Protein AF-A0A259PEX1-F1 (afdb_monomer_lite)

Secondary structure (DSSP, 8-state):
-GGGT--SEEESEEEETTEEEEPB-S--TTS---S-S-----S-S---SBPPEEEEEEE---GGGTTSEEEEEEEEESSEEEEEEESSTTPPPEE--SEEEPPSS-EEEEEEE--BSS--EEEEEEEEEE---EEEEEEEEEEPTT-EE----S----EEEEEEEEE--SS---EEEEEE--TT--EEEEE-TTS-EE-EEEEEEEEE-

pLDDT: mean 86.83, std 13.22, range [50.09, 98.06]

Radius of gyration: 29.37 Å; chains: 1; bounding box: 72×35×80 Å

Structure (mmCIF, N/CA/C/O backbone):
data_AF-A0A259PEX1-F1
#
_entry.id   AF-A0A259PEX1-F1
#
loop_
_atom_site.group_PDB
_atom_site.id
_atom_site.type_symbol
_atom_site.label_atom_id
_atom_site.label_alt_id
_atom_site.label_comp_id
_atom_site.label_asym_id
_atom_site.label_entity_id
_atom_site.label_seq_id
_atom_site.pdbx_PDB_ins_code
_atom_site.Cartn_x
_atom_site.Cartn_y
_atom_site.Cartn_z
_atom_site.occupancy
_atom_site.B_iso_or_equiv
_atom_site.auth_seq_id
_atom_site.auth_comp_id
_atom_site.auth_asym_id
_atom_site.auth_atom_id
_atom_site.pdbx_PDB_model_num
ATOM 1 N N . PHE A 1 1 ? 4.439 5.362 -10.534 1.00 58.62 1 PHE A N 1
ATOM 2 C CA . PHE A 1 1 ? 5.656 6.191 -10.616 1.00 58.62 1 PHE A CA 1
ATOM 3 C C . PHE A 1 1 ? 5.551 7.252 -11.700 1.00 58.62 1 PHE A C 1
ATOM 5 O O . PHE A 1 1 ? 6.094 8.328 -11.502 1.00 58.62 1 PHE A O 1
ATOM 12 N N . ASP A 1 2 ? 4.773 7.005 -12.755 1.00 59.62 2 ASP A N 1
ATOM 13 C CA . ASP A 1 2 ? 4.426 7.996 -13.784 1.00 59.62 2 ASP A CA 1
ATOM 14 C C . ASP A 1 2 ? 3.907 9.339 -13.213 1.00 59.62 2 ASP A C 1
ATOM 16 O O . ASP A 1 2 ? 4.470 10.398 -13.463 1.00 59.62 2 ASP A O 1
ATOM 20 N N . SER A 1 3 ? 2.955 9.299 -12.272 1.00 60.97 3 SER A N 1
ATOM 21 C CA . SER A 1 3 ? 2.387 10.501 -11.629 1.00 60.97 3 SER A CA 1
ATOM 22 C C . SER A 1 3 ? 3.325 11.269 -10.683 1.00 60.97 3 SER A C 1
ATOM 24 O O . SER A 1 3 ? 2.926 12.297 -10.142 1.00 60.97 3 SER A O 1
ATOM 26 N N . ILE A 1 4 ? 4.527 10.749 -10.411 1.00 66.12 4 ILE A N 1
ATOM 27 C CA . ILE A 1 4 ? 5.515 11.362 -9.505 1.00 66.12 4 ILE A CA 1
ATOM 28 C C . ILE A 1 4 ? 6.883 11.559 -10.176 1.00 66.12 4 ILE A C 1
ATOM 30 O O . ILE A 1 4 ? 7.870 11.785 -9.482 1.00 66.12 4 ILE A O 1
ATOM 34 N N . GLY A 1 5 ? 6.947 11.472 -11.511 1.00 76.19 5 GLY A N 1
ATOM 35 C CA . GLY A 1 5 ? 8.153 11.784 -12.283 1.00 76.19 5 GLY A CA 1
ATOM 36 C C . GLY A 1 5 ? 9.237 10.704 -12.262 1.00 76.19 5 GLY A C 1
ATOM 37 O O . GLY A 1 5 ? 10.410 11.049 -12.306 1.00 76.19 5 GLY A O 1
ATOM 38 N N . TRP A 1 6 ? 8.856 9.421 -12.177 1.00 83.00 6 TRP A N 1
ATOM 39 C CA . TRP A 1 6 ? 9.774 8.270 -12.282 1.00 83.00 6 TRP A CA 1
ATOM 40 C C . TRP A 1 6 ? 10.998 8.341 -11.345 1.00 83.00 6 TRP A C 1
ATOM 42 O O . TRP A 1 6 ? 12.143 8.340 -11.799 1.00 83.00 6 TRP A O 1
ATOM 52 N N . PRO A 1 7 ? 10.786 8.400 -10.017 1.00 86.81 7 PRO A N 1
ATOM 53 C CA . PRO A 1 7 ? 11.878 8.472 -9.059 1.00 86.81 7 PRO A CA 1
ATOM 54 C C . PRO A 1 7 ? 12.755 7.223 -9.143 1.00 86.81 7 PRO A C 1
ATOM 56 O O . PRO A 1 7 ? 12.274 6.097 -9.011 1.00 86.81 7 PRO A O 1
ATOM 59 N N . GLY A 1 8 ? 14.056 7.429 -9.306 1.00 90.94 8 GLY A N 1
ATOM 60 C CA . GLY A 1 8 ? 15.008 6.343 -9.459 1.00 90.94 8 GLY A CA 1
ATOM 61 C C . GLY A 1 8 ? 16.174 6.730 -10.351 1.00 90.94 8 GLY A C 1
ATOM 62 O O . GLY A 1 8 ? 16.446 7.910 -10.567 1.00 90.94 8 GLY A O 1
ATOM 63 N N . VAL A 1 9 ? 16.855 5.711 -10.860 1.00 94.75 9 VAL A N 1
ATOM 64 C CA . VAL A 1 9 ? 17.938 5.854 -11.832 1.00 94.75 9 VAL A CA 1
ATOM 65 C C . VAL A 1 9 ? 17.473 5.258 -13.150 1.00 94.75 9 VAL A C 1
ATOM 67 O O . VAL A 1 9 ? 17.004 4.120 -13.185 1.00 94.75 9 VAL A O 1
ATOM 70 N N . ILE A 1 10 ? 17.606 6.036 -14.220 1.00 96.19 10 ILE A N 1
ATOM 71 C CA . ILE A 1 10 ? 17.341 5.613 -15.594 1.00 96.19 10 ILE A CA 1
ATOM 72 C C . ILE A 1 10 ? 18.686 5.559 -16.319 1.00 96.19 10 ILE A C 1
ATOM 74 O O . ILE A 1 10 ? 19.524 6.445 -16.158 1.00 96.19 10 ILE A O 1
ATOM 78 N N . THR A 1 11 ? 18.920 4.502 -17.086 1.00 96.94 11 THR A N 1
ATOM 79 C CA . THR A 1 11 ? 20.107 4.332 -17.933 1.00 96.94 11 THR A CA 1
ATOM 80 C C . THR A 1 11 ? 19.666 3.829 -19.304 1.00 96.94 11 THR A C 1
ATOM 82 O O . THR A 1 11 ? 18.779 2.980 -19.368 1.00 96.94 11 THR A O 1
ATOM 85 N N . GLY A 1 12 ? 20.256 4.375 -20.375 1.00 94.25 12 GLY A N 1
ATOM 86 C CA . GLY A 1 12 ? 19.928 4.030 -21.767 1.00 94.25 12 GLY A CA 1
ATOM 87 C C . GLY A 1 12 ? 18.510 4.415 -22.203 1.00 94.25 12 GLY A C 1
ATOM 88 O O . GLY A 1 12 ? 17.979 3.864 -23.169 1.00 94.25 12 GLY A O 1
ATOM 89 N N . GLY A 1 13 ? 17.880 5.343 -21.483 1.00 94.56 13 GLY A N 1
ATOM 90 C CA . GLY A 1 13 ? 16.579 5.876 -21.841 1.00 94.56 13 GLY A CA 1
ATOM 91 C C . GLY A 1 13 ? 16.354 7.294 -21.331 1.00 94.56 13 GLY A C 1
ATOM 92 O O . GLY A 1 13 ? 16.885 7.705 -20.297 1.00 94.56 13 GLY A O 1
ATOM 93 N N . THR A 1 14 ? 15.486 8.007 -22.037 1.00 94.31 14 THR A N 1
ATOM 94 C CA . THR A 1 14 ? 15.106 9.390 -21.760 1.00 94.31 14 THR A CA 1
ATOM 95 C C . THR A 1 14 ? 13.655 9.457 -21.294 1.00 94.31 14 THR A C 1
ATOM 97 O O . THR A 1 14 ? 12.766 8.802 -21.845 1.00 94.31 14 THR A O 1
ATOM 100 N N . MET A 1 15 ? 13.395 10.276 -20.270 1.00 93.12 15 MET A N 1
ATOM 101 C CA . MET A 1 15 ? 12.031 10.556 -19.822 1.00 93.12 15 MET A CA 1
ATOM 102 C C . MET A 1 15 ? 11.294 11.472 -20.795 1.00 93.12 15 MET A C 1
ATOM 104 O O . MET A 1 15 ? 11.794 12.517 -21.205 1.00 93.12 15 MET A O 1
ATOM 108 N N . THR A 1 16 ? 10.050 11.114 -21.083 1.00 90.31 16 THR A N 1
ATOM 109 C CA . THR A 1 16 ? 9.101 11.882 -21.891 1.00 90.31 16 THR A CA 1
ATOM 110 C C . THR A 1 16 ? 7.754 11.967 -21.167 1.00 90.31 16 THR A C 1
ATOM 112 O O . THR A 1 16 ? 7.524 11.216 -20.216 1.00 90.31 16 THR A O 1
ATOM 115 N N . PRO A 1 17 ? 6.807 12.809 -21.623 1.00 86.00 17 PRO A N 1
ATOM 116 C CA . PRO A 1 17 ? 5.446 12.807 -21.080 1.00 86.00 17 PRO A CA 1
ATOM 117 C C . PRO A 1 17 ? 4.712 11.459 -21.193 1.00 86.00 17 PRO A C 1
ATOM 119 O O . PRO A 1 17 ? 3.710 11.269 -20.517 1.00 86.00 17 PRO A O 1
ATOM 122 N N . GLY A 1 18 ? 5.179 10.544 -22.053 1.00 86.25 18 GLY A N 1
ATOM 123 C CA . GLY A 1 18 ? 4.611 9.206 -22.236 1.00 86.25 18 GLY A CA 1
ATOM 124 C C . GLY A 1 18 ? 5.377 8.087 -21.524 1.00 86.25 18 GLY A C 1
ATOM 125 O O . GLY A 1 18 ? 5.163 6.928 -21.860 1.00 86.25 18 GLY A O 1
ATOM 126 N N . GLY A 1 19 ? 6.295 8.417 -20.608 1.00 92.06 19 GLY A N 1
ATOM 127 C CA . GLY A 1 19 ? 7.146 7.453 -19.906 1.00 92.06 19 GLY A CA 1
ATOM 128 C C . GLY A 1 19 ? 8.601 7.481 -20.376 1.00 92.06 19 GLY A C 1
ATOM 129 O O . GLY A 1 19 ? 9.090 8.506 -20.856 1.00 92.06 19 GLY A O 1
ATOM 130 N N . ILE A 1 20 ? 9.308 6.363 -20.222 1.00 95.38 20 ILE A N 1
ATOM 131 C CA . ILE A 1 20 ? 10.730 6.241 -20.581 1.00 95.38 20 ILE A CA 1
ATOM 132 C C . ILE A 1 20 ? 10.839 5.636 -21.981 1.00 95.38 20 ILE A C 1
ATOM 134 O O . ILE A 1 20 ? 10.262 4.578 -22.237 1.00 95.38 20 ILE A O 1
ATOM 138 N N . ILE A 1 21 ? 11.588 6.279 -22.876 1.00 96.00 21 ILE A N 1
ATOM 139 C CA . ILE A 1 21 ? 11.895 5.755 -24.215 1.00 96.00 21 ILE A CA 1
ATOM 140 C C . ILE A 1 21 ? 13.380 5.425 -24.323 1.00 96.00 21 ILE A C 1
ATOM 142 O O . ILE A 1 21 ? 14.200 6.116 -23.725 1.00 96.00 21 ILE A O 1
ATOM 146 N N . ALA A 1 22 ? 13.725 4.390 -25.084 1.00 96.69 22 ALA A N 1
ATOM 147 C CA . ALA A 1 22 ? 15.115 4.015 -25.309 1.00 96.69 22 ALA A CA 1
ATOM 148 C C . ALA A 1 22 ? 15.852 5.091 -26.120 1.00 96.69 22 ALA A C 1
ATOM 150 O O . ALA A 1 22 ? 15.303 5.622 -27.098 1.00 96.69 22 ALA A O 1
ATOM 151 N N . ASP A 1 23 ? 17.088 5.384 -25.719 1.00 94.81 23 ASP A N 1
ATOM 152 C CA . ASP A 1 23 ? 17.934 6.375 -26.384 1.00 94.81 23 ASP A CA 1
ATOM 153 C C . ASP A 1 23 ? 18.419 5.845 -27.736 1.00 94.81 23 ASP A C 1
ATOM 155 O O . ASP A 1 23 ? 18.767 4.666 -27.865 1.00 94.81 23 ASP A O 1
ATOM 159 N N . SER A 1 24 ? 18.442 6.716 -28.746 1.00 90.81 24 SER A N 1
ATOM 160 C CA . SER A 1 24 ? 18.999 6.386 -30.060 1.00 90.81 24 SER A CA 1
ATOM 161 C C . SER A 1 24 ? 20.504 6.144 -29.948 1.00 90.81 24 SER A C 1
ATOM 163 O O . SER A 1 24 ? 21.205 6.908 -29.288 1.00 90.81 24 SER A O 1
ATOM 165 N N . LEU A 1 25 ? 20.993 5.095 -30.606 1.00 86.38 25 LEU A N 1
ATOM 166 C CA . LEU A 1 25 ? 22.425 4.842 -30.800 1.00 86.38 25 LEU A CA 1
ATOM 167 C C . LEU A 1 25 ? 22.954 5.440 -32.111 1.00 86.38 25 LEU A C 1
ATOM 169 O O . LEU A 1 25 ? 24.153 5.358 -32.373 1.00 86.38 25 LEU A O 1
ATOM 173 N N . ASP A 1 26 ? 22.069 6.027 -32.922 1.00 79.12 26 ASP A N 1
ATOM 174 C CA . ASP A 1 26 ? 22.438 6.670 -34.180 1.00 79.12 26 ASP A CA 1
ATOM 175 C C . ASP A 1 26 ? 23.298 7.913 -33.887 1.00 79.12 26 ASP A C 1
ATOM 177 O O . ASP A 1 26 ? 22.839 8.789 -33.142 1.00 79.12 26 ASP A O 1
ATOM 181 N N . PRO A 1 27 ? 24.539 8.006 -34.402 1.00 64.44 27 PRO A N 1
ATOM 182 C CA . PRO A 1 27 ? 25.337 9.215 -34.259 1.00 64.44 27 PRO A CA 1
ATOM 183 C C . PRO A 1 27 ? 24.599 10.400 -34.897 1.00 64.44 27 PRO A C 1
ATOM 185 O O . PRO A 1 27 ? 24.158 10.326 -36.042 1.00 64.44 27 PRO A O 1
ATOM 188 N N . ASP A 1 28 ? 24.462 11.500 -34.150 1.00 60.06 28 ASP A N 1
ATOM 189 C CA . ASP A 1 28 ? 23.837 12.747 -34.607 1.00 60.06 28 ASP A CA 1
ATOM 190 C C . ASP A 1 28 ? 24.538 13.272 -35.877 1.00 60.06 28 ASP A C 1
ATOM 192 O O . ASP A 1 28 ? 25.518 14.014 -35.828 1.00 60.06 28 ASP A O 1
ATOM 196 N N . PHE A 1 29 ? 24.012 12.894 -37.039 1.00 55.91 29 PHE A N 1
ATOM 197 C CA . PHE A 1 29 ? 24.625 13.137 -38.348 1.00 55.91 29 PHE A CA 1
ATOM 198 C C . PHE A 1 29 ? 24.634 14.619 -38.771 1.00 55.91 29 PHE A C 1
ATOM 200 O O . PHE A 1 29 ? 25.320 15.002 -39.713 1.00 55.91 29 PHE A O 1
ATOM 207 N N . TRP A 1 30 ? 23.859 15.471 -38.094 1.00 54.53 30 TRP A N 1
ATOM 208 C CA . TRP A 1 30 ? 23.600 16.855 -38.512 1.00 54.53 30 TRP A CA 1
ATOM 209 C C . TRP A 1 30 ? 24.168 17.919 -37.567 1.00 54.53 30 TRP A C 1
ATOM 211 O O . TRP A 1 30 ? 23.733 19.073 -37.609 1.00 54.53 30 TRP A O 1
ATOM 221 N N . GLN A 1 31 ? 25.129 17.571 -36.709 1.00 52.62 31 GLN A N 1
ATOM 222 C CA . GLN A 1 31 ? 25.872 18.593 -35.971 1.00 52.62 31 GLN A CA 1
ATOM 223 C C . GLN A 1 31 ? 26.830 19.341 -36.916 1.00 52.62 31 GLN A C 1
ATOM 225 O O . GLN A 1 31 ? 27.251 18.833 -37.951 1.00 52.62 31 GLN A O 1
ATOM 230 N N . SER A 1 32 ? 27.124 20.602 -36.593 1.00 50.09 32 SER A N 1
ATOM 231 C CA . SER A 1 32 ? 28.038 21.440 -37.377 1.00 50.09 32 SER A CA 1
ATOM 232 C C . SER A 1 32 ? 29.456 20.868 -37.264 1.00 50.09 32 SER A C 1
ATOM 234 O O . SER A 1 32 ? 30.112 21.098 -36.247 1.00 50.09 32 SER A O 1
ATOM 236 N N . ASP A 1 33 ? 29.931 20.157 -38.284 1.00 53.50 33 ASP A N 1
ATOM 237 C CA . ASP A 1 33 ? 31.290 19.613 -38.297 1.00 53.50 33 ASP A CA 1
ATOM 238 C C . ASP A 1 33 ? 32.281 20.524 -39.051 1.00 53.50 33 ASP A C 1
ATOM 240 O O . ASP A 1 33 ? 31.928 21.210 -40.017 1.00 53.50 33 ASP A O 1
ATOM 244 N N . LYS A 1 34 ? 33.526 20.552 -38.561 1.00 54.47 34 LYS A N 1
ATOM 245 C CA . LYS A 1 34 ? 34.707 21.179 -39.173 1.00 54.47 34 LYS A CA 1
ATOM 246 C C . LYS A 1 34 ? 35.704 20.147 -39.729 1.00 54.47 34 LYS A C 1
ATOM 248 O O . LYS A 1 34 ? 36.743 20.570 -40.232 1.00 54.47 34 LYS A O 1
ATOM 253 N N . GLU A 1 35 ? 35.415 18.850 -39.654 1.00 57.66 35 GLU A N 1
ATOM 254 C CA . GLU A 1 35 ? 36.299 17.770 -40.117 1.00 57.66 35 GLU A CA 1
ATOM 255 C C . GLU A 1 35 ? 35.819 17.123 -41.436 1.00 57.66 35 GLU A C 1
ATOM 257 O O . GLU A 1 35 ? 34.644 17.170 -41.808 1.00 57.66 35 GLU A O 1
ATOM 262 N N . GLU A 1 36 ? 36.766 16.568 -42.202 1.00 58.22 36 GLU A N 1
ATOM 263 C CA . GLU A 1 36 ? 36.538 15.990 -43.535 1.00 58.22 36 GLU A CA 1
ATOM 264 C C . GLU A 1 36 ? 35.838 14.620 -43.467 1.00 58.22 36 GLU A C 1
ATOM 266 O O . GLU A 1 36 ? 36.337 13.679 -42.873 1.00 58.22 36 GLU A O 1
ATOM 271 N N . PHE A 1 37 ? 34.713 14.468 -44.169 1.00 57.75 37 PHE A N 1
ATOM 272 C CA . PHE A 1 37 ? 33.804 13.308 -44.105 1.00 57.75 37 PHE A CA 1
ATOM 273 C C . PHE A 1 37 ? 34.341 11.975 -44.681 1.00 57.75 37 PHE A C 1
ATOM 275 O O . PHE A 1 37 ? 33.676 10.946 -44.587 1.00 57.75 37 PHE A O 1
ATOM 282 N N . TRP A 1 38 ? 35.514 11.955 -45.316 1.00 59.16 38 TRP A N 1
ATOM 283 C CA . TRP A 1 38 ? 36.013 10.768 -46.019 1.00 59.16 38 TRP A CA 1
ATOM 284 C C . TRP A 1 38 ? 37.420 10.389 -45.556 1.00 59.16 38 TRP A C 1
ATOM 286 O O . TRP A 1 38 ? 38.413 10.907 -46.064 1.00 59.16 38 TRP A O 1
ATOM 296 N N . HIS A 1 39 ? 37.509 9.416 -44.651 1.00 59.72 39 HIS A N 1
ATOM 297 C CA . HIS A 1 39 ? 38.731 8.646 -44.413 1.00 59.72 39 HIS A CA 1
ATOM 298 C C . HIS A 1 39 ? 38.425 7.156 -44.590 1.00 59.72 39 HIS A C 1
ATOM 300 O O . HIS A 1 39 ? 37.305 6.705 -44.352 1.00 59.72 39 HIS A O 1
ATOM 306 N N . GLY A 1 40 ? 39.412 6.383 -45.042 1.00 55.97 40 GLY A N 1
ATOM 307 C CA . GLY A 1 40 ? 39.289 4.930 -45.103 1.00 55.97 40 GLY A CA 1
ATOM 308 C C . GLY A 1 40 ? 39.386 4.345 -43.700 1.00 55.97 40 GLY A C 1
ATOM 309 O O . GLY A 1 40 ? 40.496 4.180 -43.203 1.00 55.97 40 GLY A O 1
ATOM 310 N N . ASP A 1 41 ? 38.245 4.039 -43.090 1.00 59.47 41 ASP A N 1
ATOM 311 C CA . ASP A 1 41 ? 38.165 3.374 -41.790 1.00 59.47 41 ASP A CA 1
ATOM 312 C C . ASP A 1 41 ? 37.408 2.036 -41.903 1.00 59.47 41 ASP A C 1
ATOM 314 O O . ASP A 1 41 ? 36.483 1.881 -42.704 1.00 59.47 41 ASP A O 1
ATOM 318 N N . THR A 1 42 ? 37.856 1.049 -41.128 1.00 57.56 42 THR A N 1
ATOM 319 C CA . THR A 1 42 ? 37.200 -0.246 -40.897 1.00 57.56 42 THR A CA 1
ATOM 320 C C . THR A 1 42 ? 36.163 -0.201 -39.774 1.00 57.56 42 THR A C 1
ATOM 322 O O . THR A 1 42 ? 35.465 -1.198 -39.567 1.00 57.56 42 THR A O 1
ATOM 325 N N . ASP A 1 43 ? 36.059 0.914 -39.050 1.00 59.09 43 ASP A N 1
ATOM 326 C CA . ASP A 1 43 ? 35.075 1.092 -37.990 1.00 59.09 43 ASP A CA 1
ATOM 327 C C . ASP A 1 43 ? 33.639 1.083 -38.533 1.00 59.09 43 ASP A C 1
ATOM 329 O O . ASP A 1 43 ? 33.320 1.545 -39.634 1.00 59.09 43 ASP A O 1
ATOM 333 N N . GLN A 1 44 ? 32.746 0.477 -37.749 1.00 53.81 44 GLN A N 1
ATOM 334 C CA . GLN A 1 44 ? 31.350 0.282 -38.111 1.00 53.81 44 GLN A CA 1
ATOM 335 C C . GLN A 1 44 ? 30.642 1.644 -38.206 1.00 53.81 44 GLN A C 1
ATOM 337 O O . GLN A 1 44 ? 30.208 2.206 -37.208 1.00 53.81 44 GLN A O 1
ATOM 342 N N . PHE A 1 45 ? 30.489 2.136 -39.437 1.00 55.75 45 PHE A N 1
ATOM 343 C CA . PHE A 1 45 ? 29.930 3.452 -39.780 1.00 55.75 45 PHE A CA 1
ATOM 344 C C . PHE A 1 45 ? 28.484 3.682 -39.289 1.00 55.75 45 PHE A C 1
ATOM 346 O O . PHE A 1 45 ? 28.022 4.814 -39.213 1.00 55.75 45 PHE A O 1
ATOM 353 N N . TRP A 1 46 ? 27.761 2.610 -38.941 1.00 58.19 46 TRP A N 1
ATOM 354 C CA . TRP A 1 46 ? 26.363 2.656 -38.521 1.00 58.19 46 TRP A CA 1
ATOM 355 C C . TRP A 1 46 ? 26.126 1.836 -37.246 1.00 58.19 46 TRP A C 1
ATOM 357 O O . TRP A 1 46 ? 26.119 0.600 -37.284 1.00 58.19 46 TRP A O 1
ATOM 367 N N . ASN A 1 47 ? 25.835 2.514 -36.134 1.00 63.91 47 ASN A N 1
ATOM 368 C CA . ASN A 1 47 ? 25.193 1.910 -34.963 1.00 63.91 47 ASN A CA 1
ATOM 369 C C . ASN A 1 47 ? 23.702 2.254 -34.968 1.00 63.91 47 ASN A C 1
ATOM 371 O O . ASN A 1 47 ? 23.194 2.998 -34.138 1.00 63.91 47 ASN A O 1
ATOM 375 N N . TYR A 1 48 ? 22.976 1.693 -35.935 1.00 76.31 48 TYR A N 1
ATOM 376 C CA . TYR A 1 48 ? 21.523 1.816 -35.957 1.00 76.31 48 TYR A CA 1
ATOM 377 C C . TYR A 1 48 ? 20.893 0.946 -34.875 1.00 76.31 48 TYR A C 1
ATOM 379 O O . TYR A 1 48 ? 20.963 -0.286 -34.923 1.00 76.31 48 TYR A O 1
ATOM 387 N N . GLY A 1 49 ? 20.216 1.588 -33.933 1.00 88.12 49 GLY A N 1
ATOM 388 C CA . GLY A 1 49 ? 19.420 0.906 -32.930 1.00 88.12 49 GLY A CA 1
ATOM 389 C C . GLY A 1 49 ? 19.114 1.796 -31.743 1.00 88.12 49 GLY A C 1
ATOM 390 O O . GLY A 1 49 ? 19.409 2.989 -31.729 1.00 88.12 49 GLY A O 1
ATOM 391 N N . TYR A 1 50 ? 18.523 1.175 -30.739 1.00 93.50 50 TYR A N 1
ATOM 392 C CA . TYR A 1 50 ? 18.186 1.801 -29.480 1.00 93.50 50 TYR A CA 1
ATOM 393 C C . TYR A 1 50 ? 18.890 1.088 -28.337 1.00 93.50 50 TYR A C 1
ATOM 395 O O . TYR A 1 50 ? 19.059 -0.137 -28.355 1.00 93.50 50 TYR A O 1
ATOM 403 N N . SER A 1 51 ? 19.290 1.878 -27.348 1.00 94.94 51 SER A N 1
ATOM 404 C CA . SER A 1 51 ? 19.928 1.400 -26.126 1.00 94.94 51 SER A CA 1
ATOM 405 C C . SER A 1 51 ? 19.004 0.478 -25.329 1.00 94.94 51 SER A C 1
ATOM 407 O O . SER A 1 51 ? 17.779 0.558 -25.420 1.00 94.94 51 SER A O 1
ATOM 409 N N . GLU A 1 52 ? 19.592 -0.393 -24.513 1.00 96.44 52 GLU A N 1
ATOM 410 C CA . GLU A 1 52 ? 18.841 -1.071 -23.457 1.00 96.44 52 GLU A CA 1
ATOM 411 C C . GLU A 1 52 ? 18.398 -0.047 -22.407 1.00 96.44 52 GLU A C 1
ATOM 413 O O . GLU A 1 52 ? 19.216 0.737 -21.924 1.00 96.44 52 GLU A O 1
ATOM 418 N N . ILE A 1 53 ? 17.123 -0.085 -22.017 1.00 97.56 53 ILE A N 1
ATOM 419 C CA . ILE A 1 53 ? 16.627 0.700 -20.885 1.00 97.56 53 ILE A CA 1
ATOM 420 C C . ILE A 1 53 ? 16.841 -0.110 -19.613 1.00 97.56 53 ILE A C 1
ATOM 422 O O . ILE A 1 53 ? 16.366 -1.241 -19.517 1.00 97.56 53 ILE A O 1
ATOM 426 N N . SER A 1 54 ? 17.447 0.504 -18.600 1.00 97.19 54 SER A N 1
ATOM 427 C CA . SER A 1 54 ? 17.421 0.023 -17.217 1.00 97.19 54 SER A CA 1
ATOM 428 C C . SER A 1 54 ? 16.850 1.111 -16.311 1.00 97.19 54 SER A C 1
ATOM 430 O O . SER A 1 54 ? 17.462 2.165 -16.133 1.00 97.19 54 SER A O 1
ATOM 432 N N . TYR A 1 55 ? 15.690 0.845 -15.711 1.00 96.56 55 TYR A N 1
ATOM 433 C CA . TYR A 1 55 ? 15.064 1.711 -14.712 1.00 96.56 55 TYR A CA 1
ATOM 434 C C . TYR A 1 55 ? 15.064 1.030 -13.344 1.00 96.56 55 TYR A C 1
ATOM 436 O O . TYR A 1 55 ? 14.461 -0.030 -13.172 1.00 96.56 55 TYR A O 1
ATOM 444 N N . ILE A 1 56 ? 15.733 1.647 -12.367 1.00 95.38 56 ILE A N 1
ATOM 445 C CA . ILE A 1 56 ? 15.809 1.160 -10.987 1.00 95.38 56 ILE A CA 1
ATOM 446 C C . ILE A 1 56 ? 15.097 2.140 -10.062 1.00 95.38 56 ILE A C 1
ATOM 448 O O . ILE A 1 56 ? 15.490 3.302 -9.966 1.00 95.38 56 ILE A O 1
ATOM 452 N N . CYS A 1 57 ? 14.096 1.658 -9.329 1.00 93.62 57 CYS A N 1
ATOM 453 C CA . CYS A 1 57 ? 13.356 2.460 -8.356 1.00 93.62 57 CYS A CA 1
ATOM 454 C C . CYS A 1 57 ? 13.140 1.724 -7.035 1.00 93.62 57 CYS A C 1
ATOM 456 O O . CYS A 1 57 ? 13.175 0.494 -6.972 1.00 93.62 57 CYS A O 1
ATOM 458 N N . GLN A 1 58 ? 12.863 2.492 -5.983 1.00 93.38 58 GLN A N 1
ATOM 459 C CA . GLN A 1 58 ? 12.631 1.976 -4.638 1.00 93.38 58 GLN A CA 1
ATOM 460 C C . GLN A 1 58 ? 11.171 2.121 -4.208 1.00 93.38 58 GLN A C 1
ATOM 462 O O . GLN A 1 58 ? 10.487 3.091 -4.537 1.00 93.38 58 GLN A O 1
ATOM 467 N N . TYR A 1 59 ? 10.715 1.161 -3.411 1.00 90.12 59 TYR A N 1
ATOM 468 C CA . TYR A 1 59 ? 9.434 1.194 -2.722 1.00 90.12 59 TYR A CA 1
ATOM 469 C C . TYR A 1 59 ? 9.631 0.792 -1.264 1.00 90.12 59 TYR A C 1
ATOM 471 O O . TYR A 1 59 ? 10.126 -0.295 -0.977 1.00 90.12 59 TYR A O 1
ATOM 479 N N . VAL A 1 60 ? 9.206 1.641 -0.334 1.00 87.81 60 VAL A N 1
ATOM 480 C CA . VAL A 1 60 ? 9.215 1.322 1.096 1.00 87.81 60 VAL A CA 1
ATOM 481 C C . VAL A 1 60 ? 7.763 1.153 1.555 1.00 87.81 60 VAL A C 1
ATOM 483 O O . VAL A 1 60 ? 7.032 2.145 1.591 1.00 87.81 60 VAL A O 1
ATOM 486 N N . PRO A 1 61 ? 7.318 -0.075 1.891 1.00 79.19 61 PRO A N 1
ATOM 487 C CA . PRO A 1 61 ? 6.012 -0.307 2.489 1.00 79.19 61 PRO A CA 1
ATOM 488 C C . PRO A 1 61 ? 5.841 0.534 3.759 1.00 79.19 61 PRO A C 1
ATOM 490 O O . PRO A 1 61 ? 6.711 0.566 4.631 1.00 79.19 61 PRO A O 1
ATOM 493 N N . THR A 1 62 ? 4.696 1.200 3.886 1.00 73.56 62 THR A N 1
ATOM 494 C CA . THR A 1 62 ? 4.295 1.848 5.140 1.00 73.56 62 THR A CA 1
ATOM 495 C C . THR A 1 62 ? 3.901 0.796 6.181 1.00 73.56 62 THR A C 1
ATOM 497 O O . THR A 1 62 ? 3.742 -0.382 5.866 1.00 73.56 62 THR A O 1
ATOM 500 N N . THR A 1 63 ? 3.699 1.189 7.440 1.00 63.00 63 THR A N 1
ATOM 501 C CA . THR A 1 63 ? 3.249 0.265 8.499 1.00 63.00 63 THR A CA 1
ATOM 502 C C . THR A 1 63 ? 1.908 -0.405 8.205 1.00 63.00 63 THR A C 1
ATOM 504 O O . THR A 1 63 ? 1.718 -1.548 8.607 1.00 63.00 63 THR A O 1
ATOM 507 N N . LEU A 1 64 ? 1.029 0.257 7.447 1.00 59.28 64 LEU A N 1
ATOM 508 C CA . LEU A 1 64 ? -0.239 -0.298 6.958 1.00 59.28 64 LEU A CA 1
ATOM 509 C C . LEU A 1 64 ? -0.044 -1.393 5.893 1.00 59.28 64 LEU A C 1
ATOM 511 O O . LEU A 1 64 ? -0.945 -2.188 5.652 1.00 59.28 64 LEU A O 1
ATOM 515 N N . ASN A 1 65 ? 1.146 -1.459 5.290 1.00 61.78 65 ASN A N 1
ATOM 516 C CA . ASN A 1 65 ? 1.476 -2.300 4.146 1.00 61.78 65 ASN A CA 1
ATOM 517 C C . ASN A 1 65 ? 2.386 -3.488 4.505 1.00 61.78 65 ASN A C 1
ATOM 519 O O . ASN A 1 65 ? 3.065 -4.023 3.636 1.00 61.78 65 ASN A O 1
ATOM 523 N N . ARG A 1 66 ? 2.459 -3.903 5.775 1.00 60.62 66 ARG A N 1
ATOM 524 C CA . ARG A 1 66 ? 3.423 -4.928 6.240 1.00 60.62 66 ARG A CA 1
ATOM 525 C C . ARG A 1 66 ? 2.896 -6.372 6.199 1.00 60.62 66 ARG A C 1
ATOM 527 O O . ARG A 1 66 ? 3.553 -7.259 6.728 1.00 60.62 66 ARG A O 1
ATOM 534 N N . ALA A 1 67 ? 1.727 -6.596 5.597 1.00 58.62 67 ALA A N 1
ATOM 535 C CA . ALA A 1 67 ? 1.040 -7.893 5.566 1.00 58.62 67 ALA A CA 1
ATOM 536 C C . ALA A 1 67 ? 0.233 -8.131 4.288 1.00 58.62 67 ALA A C 1
ATOM 538 O O . ALA A 1 67 ? -0.811 -8.781 4.282 1.00 58.62 67 ALA A O 1
ATOM 539 N N . ILE A 1 68 ? 0.678 -7.514 3.205 1.00 74.94 68 ILE A N 1
ATOM 540 C CA . ILE A 1 68 ? -0.104 -7.399 1.986 1.00 74.94 68 ILE A CA 1
ATOM 541 C C . ILE A 1 68 ? 0.638 -7.940 0.796 1.00 74.94 68 ILE A C 1
ATOM 543 O O . ILE A 1 68 ? 1.863 -8.021 0.797 1.00 74.94 68 ILE A O 1
ATOM 547 N N . ASN A 1 69 ? -0.123 -8.229 -0.246 1.00 85.06 69 ASN A N 1
ATOM 548 C CA . ASN A 1 69 ? 0.445 -8.535 -1.538 1.00 85.06 69 ASN A CA 1
ATOM 549 C C . ASN A 1 69 ? 0.905 -7.241 -2.211 1.00 85.06 69 ASN A C 1
ATOM 551 O O . ASN A 1 69 ? 0.111 -6.319 -2.431 1.00 85.06 69 ASN A O 1
ATOM 555 N N . LEU A 1 70 ? 2.198 -7.176 -2.521 1.00 88.62 70 LEU A N 1
ATOM 556 C CA . LEU A 1 70 ? 2.721 -6.231 -3.491 1.00 88.62 70 LEU A CA 1
ATOM 557 C C . LEU A 1 70 ? 2.470 -6.794 -4.877 1.00 88.62 70 LEU A C 1
ATOM 559 O O . LEU A 1 70 ? 2.873 -7.915 -5.176 1.00 88.62 70 LEU A O 1
ATOM 563 N N . THR A 1 71 ? 1.836 -5.992 -5.717 1.00 91.19 71 THR A N 1
ATOM 564 C CA . THR A 1 71 ? 1.617 -6.276 -7.133 1.00 91.19 71 THR A CA 1
ATOM 565 C C . THR A 1 71 ? 2.199 -5.148 -7.971 1.00 91.19 71 THR A C 1
ATOM 567 O O . THR A 1 71 ? 2.325 -4.009 -7.509 1.00 91.19 71 THR A O 1
ATOM 570 N N . LEU A 1 72 ? 2.562 -5.455 -9.212 1.00 92.69 72 LEU A N 1
ATOM 571 C CA . LEU A 1 72 ? 3.065 -4.468 -10.159 1.00 92.69 72 LEU A CA 1
ATOM 572 C C . LEU A 1 72 ? 2.061 -4.257 -11.280 1.00 92.69 72 LEU A C 1
ATOM 574 O O . LEU A 1 72 ? 1.444 -5.202 -11.768 1.00 92.69 72 LEU A O 1
ATOM 578 N N . LYS A 1 73 ? 1.962 -3.009 -11.725 1.00 91.19 73 LYS A N 1
ATOM 579 C CA . LYS A 1 73 ? 1.415 -2.672 -13.034 1.00 91.19 73 LYS A CA 1
ATOM 580 C C . LYS A 1 73 ? 2.558 -2.123 -13.874 1.00 91.19 73 LYS A C 1
ATOM 582 O O . LYS A 1 73 ? 3.152 -1.110 -13.505 1.00 91.19 73 LYS A O 1
ATOM 587 N N . SER A 1 74 ? 2.849 -2.802 -14.974 1.00 91.81 74 SER A N 1
ATOM 588 C CA . SER A 1 74 ? 3.859 -2.417 -15.953 1.00 91.81 74 SER A CA 1
ATOM 589 C C . SER A 1 74 ? 3.245 -2.427 -17.349 1.00 91.81 74 SER A C 1
ATOM 591 O O . SER A 1 74 ? 2.594 -3.402 -17.716 1.00 91.81 74 SER A O 1
ATOM 593 N N . ASP A 1 75 ? 3.469 -1.363 -18.109 1.00 94.62 75 ASP A N 1
ATOM 594 C CA . ASP A 1 75 ? 3.181 -1.291 -19.541 1.00 94.62 75 ASP A CA 1
ATOM 595 C C . ASP A 1 75 ? 4.512 -1.074 -20.269 1.00 94.62 75 ASP A C 1
ATOM 597 O O . ASP A 1 75 ? 5.109 0.002 -20.175 1.00 94.62 75 ASP A O 1
ATOM 601 N N . ILE A 1 76 ? 5.018 -2.143 -20.884 1.00 95.38 76 ILE A N 1
ATOM 602 C CA . ILE A 1 76 ? 6.340 -2.215 -21.510 1.00 95.38 76 ILE A CA 1
ATOM 603 C C . ILE A 1 76 ? 6.149 -2.582 -22.979 1.00 95.38 76 ILE A C 1
ATOM 605 O O . ILE A 1 76 ? 5.472 -3.560 -23.295 1.00 95.38 76 ILE A O 1
ATOM 609 N N . VAL A 1 77 ? 6.784 -1.816 -23.864 1.00 95.81 77 VAL A N 1
ATOM 610 C CA . VAL A 1 77 ? 6.852 -2.083 -25.302 1.00 95.81 77 VAL A CA 1
ATOM 611 C C . VAL A 1 77 ? 8.257 -2.571 -25.637 1.00 95.81 77 VAL A C 1
ATOM 613 O O . VAL A 1 77 ? 9.241 -1.900 -25.322 1.00 95.81 77 VAL A O 1
ATOM 616 N N . GLY A 1 78 ? 8.338 -3.728 -26.293 1.00 92.88 78 GLY A N 1
ATOM 617 C CA . GLY A 1 78 ? 9.587 -4.430 -26.590 1.00 92.88 78 GLY A CA 1
ATOM 618 C C . GLY A 1 78 ? 9.798 -5.651 -25.692 1.00 92.88 78 GLY A C 1
ATOM 619 O O . GLY A 1 78 ? 8.910 -6.059 -24.943 1.00 92.88 78 GLY A O 1
ATOM 620 N N . ASN A 1 79 ? 10.981 -6.257 -25.783 1.00 95.12 79 ASN A N 1
ATOM 621 C CA . ASN A 1 79 ? 11.351 -7.380 -24.926 1.00 95.12 79 ASN A CA 1
ATOM 622 C C . ASN A 1 79 ? 11.834 -6.848 -23.574 1.00 95.12 79 ASN A C 1
ATOM 624 O O . ASN A 1 79 ? 12.916 -6.269 -23.501 1.00 95.12 79 ASN A O 1
ATOM 628 N N . GLY A 1 80 ? 11.036 -7.014 -22.521 1.00 94.44 80 GLY A N 1
ATOM 629 C CA . GLY A 1 80 ? 11.379 -6.500 -21.202 1.00 94.44 80 GLY A CA 1
ATOM 630 C C . GLY A 1 80 ? 11.111 -7.468 -20.063 1.00 94.44 80 GLY A C 1
ATOM 631 O O . GLY A 1 80 ? 10.310 -8.396 -20.167 1.00 94.44 80 GLY A O 1
ATOM 632 N N . SER A 1 81 ? 11.796 -7.223 -18.953 1.00 95.94 81 SER A N 1
ATOM 633 C CA . SER A 1 81 ? 11.674 -7.974 -17.712 1.00 95.94 81 SER A CA 1
ATOM 634 C C . SER A 1 81 ? 11.511 -7.024 -16.534 1.00 95.94 81 SER A C 1
ATOM 636 O O . SER A 1 81 ? 11.931 -5.864 -16.558 1.00 95.94 81 SER A O 1
ATOM 638 N N . VAL A 1 82 ? 10.890 -7.540 -15.476 1.00 97.25 82 VAL A N 1
ATOM 639 C CA . VAL A 1 82 ? 10.882 -6.881 -14.178 1.00 97.25 82 VAL A CA 1
ATOM 640 C C . VAL A 1 82 ? 11.486 -7.824 -13.159 1.00 97.25 82 VAL A C 1
ATOM 642 O O . VAL A 1 82 ? 11.091 -8.986 -13.045 1.00 97.25 82 VAL A O 1
ATOM 645 N N . GLU A 1 83 ? 12.434 -7.301 -12.404 1.00 97.00 83 GLU A N 1
ATOM 646 C CA . GLU A 1 83 ? 13.081 -7.977 -11.299 1.00 97.00 83 GLU A CA 1
ATOM 647 C C . GLU A 1 83 ? 12.927 -7.147 -10.032 1.00 97.00 83 GLU A C 1
ATOM 649 O O . GLU A 1 83 ? 12.696 -5.935 -10.063 1.00 97.00 83 GLU A O 1
ATOM 654 N N . TYR A 1 84 ? 13.071 -7.806 -8.893 1.00 96.06 84 TYR A N 1
ATOM 655 C CA . TYR A 1 84 ? 13.015 -7.163 -7.597 1.00 96.06 84 TYR A CA 1
ATOM 656 C C . TYR A 1 84 ? 14.053 -7.749 -6.648 1.00 96.06 84 TYR A C 1
ATOM 658 O O . TYR A 1 84 ? 14.538 -8.869 -6.822 1.00 96.06 84 TYR A O 1
ATOM 666 N N . ARG A 1 85 ? 14.371 -6.983 -5.609 1.00 94.62 85 ARG A N 1
ATOM 667 C CA . ARG A 1 85 ? 15.133 -7.444 -4.448 1.00 94.62 85 ARG A CA 1
ATOM 668 C C . ARG A 1 85 ? 14.765 -6.624 -3.219 1.00 94.62 85 ARG A C 1
ATOM 670 O O . ARG A 1 85 ? 14.191 -5.543 -3.333 1.00 94.62 85 ARG A O 1
ATOM 677 N N . ARG A 1 86 ? 15.112 -7.109 -2.028 1.00 91.81 86 ARG A N 1
ATOM 678 C CA . ARG A 1 86 ? 15.010 -6.299 -0.803 1.00 91.81 86 ARG A CA 1
ATOM 679 C C . ARG A 1 86 ? 16.135 -5.261 -0.762 1.00 91.81 86 ARG A C 1
ATOM 681 O O . ARG A 1 86 ? 17.264 -5.565 -1.149 1.00 91.81 86 ARG A O 1
ATOM 688 N N . ILE A 1 87 ? 15.841 -4.062 -0.260 1.00 90.50 87 ILE A N 1
ATOM 689 C CA . ILE A 1 87 ? 16.851 -3.025 -0.008 1.00 90.50 87 ILE A CA 1
ATOM 690 C C . ILE A 1 87 ? 17.836 -3.548 1.041 1.00 90.50 87 ILE A C 1
ATOM 692 O O . ILE A 1 87 ? 17.439 -3.963 2.130 1.00 90.50 87 ILE A O 1
ATOM 696 N N . GLY A 1 88 ? 19.121 -3.527 0.702 1.00 82.25 88 GLY A N 1
ATOM 697 C CA . GLY A 1 88 ? 20.204 -4.013 1.550 1.00 82.25 88 GLY A CA 1
ATOM 698 C C . GLY A 1 88 ? 21.386 -4.494 0.715 1.00 82.25 88 GLY A C 1
ATOM 699 O O . GLY A 1 88 ? 21.231 -4.858 -0.451 1.00 82.25 88 GLY A O 1
ATOM 700 N N . ALA A 1 89 ? 22.581 -4.483 1.302 1.00 58.94 89 ALA A N 1
ATOM 701 C CA . ALA A 1 89 ? 23.783 -4.917 0.605 1.00 58.94 89 ALA A CA 1
ATOM 702 C C . ALA A 1 89 ? 23.729 -6.437 0.362 1.00 58.94 89 ALA A C 1
ATOM 704 O O . ALA A 1 89 ? 23.663 -7.209 1.316 1.00 58.94 89 ALA A O 1
ATOM 705 N N . ASN A 1 90 ? 23.797 -6.843 -0.911 1.00 81.31 90 ASN A N 1
ATOM 706 C CA . ASN A 1 90 ? 23.974 -8.221 -1.404 1.00 81.31 90 ASN A CA 1
ATOM 707 C C . ASN A 1 90 ? 22.722 -9.090 -1.624 1.00 81.31 90 ASN A C 1
ATOM 709 O O . ASN A 1 90 ? 22.864 -10.296 -1.819 1.00 81.31 90 ASN A O 1
ATOM 713 N N . ASN A 1 91 ? 21.513 -8.524 -1.681 1.00 86.94 91 ASN A N 1
ATOM 714 C CA . ASN A 1 91 ? 20.362 -9.306 -2.153 1.00 86.94 91 ASN A CA 1
ATOM 715 C C . ASN A 1 91 ? 20.452 -9.526 -3.680 1.00 86.94 91 ASN A C 1
ATOM 717 O O . ASN A 1 91 ? 20.589 -8.539 -4.417 1.00 86.94 91 ASN A O 1
ATOM 721 N N . PRO A 1 92 ? 20.374 -10.777 -4.179 1.00 92.81 92 PRO A N 1
ATOM 722 C CA . PRO A 1 92 ? 20.328 -11.035 -5.613 1.00 92.81 92 PRO A CA 1
ATOM 723 C C . PRO A 1 92 ? 19.019 -10.507 -6.208 1.00 92.81 92 PRO A C 1
ATOM 725 O O . PRO A 1 92 ? 17.988 -10.458 -5.535 1.00 92.81 92 PRO A O 1
ATOM 728 N N . TRP A 1 93 ? 19.067 -10.121 -7.482 1.00 94.88 93 TRP A N 1
ATOM 729 C CA . TRP A 1 93 ? 17.864 -9.824 -8.252 1.00 94.88 93 TRP A CA 1
ATOM 730 C C . TRP A 1 93 ? 17.084 -11.112 -8.507 1.00 94.88 93 TRP A C 1
ATOM 732 O O . TRP A 1 93 ? 17.666 -12.146 -8.836 1.00 94.88 93 TRP A O 1
ATOM 742 N N . MET A 1 94 ? 15.769 -11.043 -8.338 1.00 95.88 94 MET A N 1
ATOM 743 C CA . MET A 1 94 ? 14.847 -12.136 -8.624 1.00 95.88 94 MET A CA 1
ATOM 744 C C . MET A 1 94 ? 13.813 -11.662 -9.636 1.00 95.88 94 MET A C 1
ATOM 746 O O . MET A 1 94 ? 13.336 -10.533 -9.539 1.00 95.88 94 MET A O 1
ATOM 750 N N . TYR A 1 95 ? 13.423 -12.527 -10.570 1.00 96.88 95 TYR A N 1
ATOM 751 C CA . TYR A 1 95 ? 12.319 -12.227 -11.478 1.00 96.88 95 TYR A CA 1
ATOM 752 C C . TYR A 1 95 ? 11.032 -11.968 -10.703 1.00 96.88 95 TYR A C 1
ATOM 754 O O . TYR A 1 95 ? 10.736 -12.658 -9.726 1.00 96.88 95 TYR A O 1
ATOM 762 N N . TRP A 1 96 ? 10.269 -10.971 -11.146 1.00 95.94 96 TRP A N 1
ATOM 763 C CA . TRP A 1 96 ? 9.000 -10.627 -10.529 1.00 95.94 96 TRP A CA 1
ATOM 764 C C . TRP A 1 96 ? 7.996 -11.786 -10.673 1.00 95.94 96 TRP A C 1
ATOM 766 O O . TRP A 1 96 ? 7.589 -12.100 -11.792 1.00 95.94 96 TRP A O 1
ATOM 776 N N . PRO A 1 97 ? 7.540 -12.405 -9.569 1.00 95.06 97 PRO A N 1
ATOM 777 C CA . PRO A 1 97 ? 6.685 -13.593 -9.618 1.00 95.06 97 PRO A CA 1
ATOM 778 C C . PRO A 1 97 ? 5.195 -13.257 -9.810 1.00 95.06 97 PRO A C 1
ATOM 780 O O . PRO A 1 97 ? 4.336 -14.116 -9.638 1.00 95.06 97 PRO A O 1
ATOM 783 N N . GLY A 1 98 ? 4.858 -11.998 -10.107 1.00 92.38 98 GLY A N 1
ATOM 784 C CA . GLY A 1 98 ? 3.483 -11.494 -10.195 1.00 92.38 98 GLY A CA 1
ATOM 785 C C . GLY A 1 98 ? 2.991 -10.855 -8.894 1.00 92.38 98 GLY A C 1
ATOM 786 O O . GLY A 1 98 ? 2.390 -9.780 -8.936 1.00 92.38 98 GLY A O 1
ATOM 787 N N . SER A 1 99 ? 3.299 -11.464 -7.746 1.00 90.88 99 SER A N 1
ATOM 788 C CA . SER A 1 99 ? 2.974 -10.935 -6.418 1.00 90.88 99 SER A CA 1
ATOM 789 C C . SER A 1 99 ? 3.932 -11.455 -5.350 1.00 90.88 99 SER A C 1
ATOM 791 O O . SER A 1 99 ? 4.344 -12.611 -5.404 1.00 90.88 99 SER A O 1
ATOM 793 N N . ILE A 1 100 ? 4.220 -10.638 -4.336 1.00 89.62 100 ILE A N 1
ATOM 794 C CA . ILE A 1 100 ? 4.957 -11.059 -3.133 1.00 89.62 100 ILE A CA 1
ATOM 795 C C . ILE A 1 100 ? 4.269 -10.547 -1.874 1.00 89.62 100 ILE A C 1
ATOM 797 O O . ILE A 1 100 ? 3.667 -9.475 -1.891 1.00 89.62 100 ILE A O 1
ATOM 801 N N . VAL A 1 101 ? 4.405 -11.271 -0.766 1.00 85.12 101 VAL A N 1
ATOM 802 C CA . VAL A 1 101 ? 4.014 -10.745 0.545 1.00 85.12 101 VAL A CA 1
ATOM 803 C C . VAL A 1 101 ? 5.049 -9.708 0.980 1.00 85.12 101 VAL A C 1
ATOM 805 O O . VAL A 1 101 ? 6.249 -9.985 1.002 1.00 85.12 101 VAL A O 1
ATOM 808 N N . ALA A 1 102 ? 4.585 -8.501 1.294 1.00 84.50 102 ALA A N 1
ATOM 809 C CA . ALA A 1 102 ? 5.423 -7.419 1.779 1.00 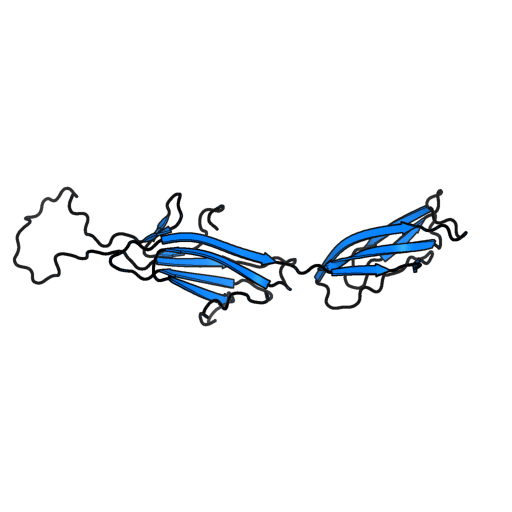84.50 102 ALA A CA 1
ATOM 810 C C . ALA A 1 102 ? 6.009 -7.766 3.152 1.00 84.50 102 ALA A C 1
ATOM 812 O O . ALA A 1 102 ? 5.284 -8.022 4.112 1.00 84.50 102 ALA A O 1
ATOM 813 N N . GLU A 1 103 ? 7.327 -7.702 3.259 1.00 79.94 103 GLU A N 1
ATOM 814 C CA . GLU A 1 103 ? 8.061 -7.800 4.510 1.00 79.94 103 GLU A CA 1
ATOM 815 C C . GLU A 1 103 ? 8.453 -6.407 5.014 1.00 79.94 103 GLU A C 1
ATOM 817 O O . GLU A 1 103 ? 8.294 -5.384 4.348 1.00 79.94 103 GLU A O 1
ATOM 822 N N . THR A 1 104 ? 8.999 -6.357 6.228 1.00 75.81 104 THR A N 1
ATOM 823 C CA . THR A 1 104 ? 9.537 -5.111 6.784 1.00 75.81 104 THR A CA 1
ATOM 824 C C . THR A 1 104 ? 10.759 -4.645 5.996 1.00 75.81 104 THR A C 1
ATOM 826 O O . THR A 1 104 ? 11.643 -5.442 5.705 1.00 75.81 104 THR A O 1
ATOM 829 N N . GLY A 1 105 ? 10.869 -3.344 5.736 1.00 81.81 105 GLY A N 1
ATOM 830 C CA . GLY A 1 105 ? 11.948 -2.774 4.925 1.00 81.81 105 GLY A CA 1
ATOM 831 C C . GLY A 1 105 ? 11.501 -2.546 3.485 1.00 81.81 105 GLY A C 1
ATOM 832 O O . GLY A 1 105 ? 10.375 -2.867 3.131 1.00 81.81 105 GLY A O 1
ATOM 833 N N . GLY A 1 106 ? 12.353 -1.928 2.672 1.00 89.06 106 GLY A N 1
ATOM 834 C CA . GLY A 1 106 ? 11.994 -1.583 1.299 1.00 89.06 106 GLY A CA 1
ATOM 835 C C . GLY A 1 106 ? 12.415 -2.617 0.263 1.00 89.06 106 GLY A C 1
ATOM 836 O O . GLY A 1 106 ? 13.175 -3.547 0.541 1.00 89.06 106 GLY A O 1
ATOM 837 N N . TYR A 1 107 ? 11.938 -2.396 -0.952 1.00 93.00 107 TYR A N 1
ATOM 838 C CA . TYR A 1 107 ? 12.225 -3.166 -2.149 1.00 93.00 107 TYR A CA 1
ATOM 839 C C . TYR A 1 107 ? 12.816 -2.260 -3.222 1.00 93.00 107 TYR A C 1
ATOM 841 O O . TYR A 1 107 ? 12.432 -1.097 -3.347 1.00 93.00 107 TYR A O 1
ATOM 849 N N . GLU A 1 108 ? 13.729 -2.816 -4.003 1.00 94.88 108 GLU A N 1
ATOM 850 C CA . GLU A 1 108 ? 14.181 -2.258 -5.269 1.00 94.88 108 GLU A CA 1
ATOM 851 C C . GLU A 1 108 ? 13.560 -3.053 -6.400 1.00 94.88 108 GLU A C 1
ATOM 853 O O . GLU A 1 108 ? 13.509 -4.282 -6.345 1.00 94.88 108 GLU A O 1
ATOM 858 N N . PHE A 1 109 ? 13.117 -2.338 -7.424 1.00 95.62 109 PHE A N 1
ATOM 859 C CA . PHE A 1 109 ? 12.627 -2.906 -8.665 1.00 95.62 109 PHE A CA 1
ATOM 860 C C . PHE A 1 109 ? 13.547 -2.467 -9.788 1.00 95.62 109 PHE A C 1
ATOM 862 O O . PHE A 1 109 ? 13.904 -1.290 -9.854 1.00 95.62 109 PHE A O 1
ATOM 869 N N . ARG A 1 110 ? 13.910 -3.412 -10.651 1.00 96.19 110 ARG A N 1
ATOM 870 C CA . ARG A 1 110 ? 14.633 -3.164 -11.893 1.00 96.19 110 ARG A CA 1
ATOM 871 C C . ARG A 1 110 ? 13.727 -3.553 -13.042 1.00 96.19 110 ARG A C 1
ATOM 873 O O . ARG A 1 110 ? 13.286 -4.696 -13.122 1.00 96.19 110 ARG A O 1
ATOM 880 N N . VAL A 1 111 ? 13.444 -2.589 -13.903 1.00 97.06 111 VAL A N 1
ATOM 881 C CA . VAL A 1 111 ? 12.767 -2.812 -15.175 1.00 97.06 111 VAL A CA 1
ATOM 882 C C . VAL A 1 111 ? 13.818 -2.710 -16.263 1.00 97.06 111 VAL A C 1
ATOM 884 O O . VAL A 1 111 ? 14.487 -1.680 -16.364 1.00 97.06 111 VAL A O 1
ATOM 887 N N . THR A 1 112 ? 13.953 -3.763 -17.060 1.00 97.62 112 THR A N 1
ATOM 888 C CA . THR A 1 112 ? 14.871 -3.797 -18.198 1.00 97.62 112 THR A CA 1
ATOM 889 C C . THR A 1 112 ? 14.073 -3.950 -19.482 1.00 97.62 112 THR A C 1
ATOM 891 O O . THR A 1 112 ? 13.150 -4.760 -19.533 1.00 97.62 112 THR A O 1
ATOM 894 N N . VAL A 1 113 ? 14.421 -3.187 -20.516 1.00 97.81 113 VAL A N 1
ATOM 895 C CA . VAL A 1 113 ? 13.908 -3.368 -21.881 1.00 97.81 113 VAL A CA 1
ATOM 896 C C . VAL A 1 113 ? 15.104 -3.511 -22.801 1.00 97.81 113 VAL A C 1
ATOM 898 O O . VAL A 1 113 ? 15.891 -2.574 -22.914 1.00 97.81 113 VAL A O 1
ATOM 901 N N . SER A 1 114 ? 15.254 -4.677 -23.428 1.00 96.75 114 SER A N 1
ATOM 902 C CA . SER A 1 114 ? 16.392 -4.982 -24.292 1.00 96.75 114 SER A CA 1
ATOM 903 C C . SER A 1 114 ? 16.532 -3.950 -25.410 1.00 96.75 114 SER A C 1
ATOM 905 O O . SER A 1 114 ? 15.546 -3.577 -26.048 1.00 96.75 114 SER A O 1
ATOM 907 N N . GLY A 1 115 ? 17.773 -3.538 -25.670 1.00 93.38 115 GLY A N 1
ATOM 908 C CA . GLY A 1 115 ? 18.103 -2.728 -26.839 1.00 93.38 115 GLY A CA 1
ATOM 909 C C . GLY A 1 115 ? 17.889 -3.502 -28.142 1.00 93.38 115 GLY A C 1
ATOM 910 O O . GLY A 1 115 ? 17.826 -4.736 -28.159 1.00 93.38 115 GLY A O 1
ATOM 911 N N . GLY A 1 116 ? 17.780 -2.784 -29.257 1.00 90.69 116 GLY A N 1
ATOM 912 C CA . GLY A 1 116 ? 17.538 -3.413 -30.552 1.00 90.69 116 GLY A CA 1
ATOM 913 C C . GLY A 1 116 ? 17.126 -2.446 -31.653 1.00 90.69 116 GLY A C 1
ATOM 914 O O . GLY A 1 116 ? 17.325 -1.240 -31.558 1.00 90.69 116 GLY A O 1
ATOM 915 N N . LYS A 1 117 ? 16.559 -2.998 -32.730 1.00 89.75 117 LYS A N 1
ATOM 916 C CA . LYS A 1 117 ? 16.126 -2.225 -33.908 1.00 89.75 117 LYS A CA 1
ATOM 917 C C . LYS A 1 117 ? 14.827 -1.448 -33.683 1.00 89.75 117 LYS A C 1
ATOM 919 O O . LYS A 1 117 ? 14.574 -0.477 -34.384 1.00 89.75 117 LYS A O 1
ATOM 924 N N . GLU A 1 118 ? 14.007 -1.886 -32.734 1.00 91.50 118 GLU A N 1
ATOM 925 C CA . GLU A 1 118 ? 12.770 -1.212 -32.345 1.00 91.50 118 GLU A CA 1
ATOM 926 C C . GLU A 1 118 ? 13.004 -0.395 -31.076 1.00 91.50 118 GLU A C 1
ATOM 928 O O . GLU A 1 118 ? 13.740 -0.818 -30.184 1.00 91.50 118 GLU A O 1
ATOM 933 N N . GLN A 1 119 ? 12.369 0.774 -30.983 1.00 93.88 119 GLN A N 1
ATOM 934 C CA . GLN A 1 119 ? 12.500 1.619 -29.803 1.00 93.88 119 GLN A CA 1
ATOM 935 C C . GLN A 1 119 ? 11.714 1.024 -28.635 1.00 93.88 119 GLN A C 1
ATOM 937 O O . GLN A 1 119 ? 10.484 1.115 -28.597 1.00 93.88 119 GLN A O 1
ATOM 942 N N . GLY A 1 120 ? 12.434 0.463 -27.664 1.00 95.88 120 GLY A N 1
ATOM 943 C CA . GLY A 1 120 ? 11.859 0.026 -26.396 1.00 95.88 120 GLY A CA 1
ATOM 944 C C . GLY A 1 120 ? 11.236 1.190 -25.622 1.00 95.88 120 GLY A C 1
ATOM 945 O O . GLY A 1 120 ? 11.714 2.329 -25.698 1.00 95.88 120 GLY A O 1
ATOM 946 N N . ARG A 1 121 ? 10.151 0.919 -24.885 1.00 96.00 121 ARG A N 1
ATOM 947 C CA . ARG A 1 121 ? 9.465 1.924 -24.053 1.00 96.00 121 ARG A CA 1
ATOM 948 C C . ARG A 1 121 ? 8.934 1.325 -22.757 1.00 96.00 121 ARG A C 1
ATOM 950 O O . ARG A 1 121 ? 8.465 0.190 -22.738 1.00 96.00 121 ARG A O 1
ATOM 957 N N . ILE A 1 122 ? 8.941 2.123 -21.695 1.00 96.12 122 ILE A N 1
ATOM 958 C CA . ILE A 1 122 ? 8.220 1.859 -20.447 1.00 96.12 122 ILE A CA 1
ATOM 959 C C . ILE A 1 122 ? 7.163 2.957 -20.312 1.00 96.12 122 ILE A C 1
ATOM 961 O O . ILE A 1 122 ? 7.463 4.057 -19.848 1.00 96.12 122 ILE A O 1
ATOM 965 N N . ASN A 1 123 ? 5.933 2.665 -20.734 1.00 94.00 123 ASN A N 1
ATOM 966 C CA . ASN A 1 123 ? 4.835 3.635 -20.731 1.00 94.00 123 ASN A CA 1
ATOM 967 C C . ASN A 1 123 ? 4.305 3.873 -19.313 1.00 94.00 123 ASN A C 1
ATOM 969 O O . ASN A 1 123 ? 3.936 4.985 -18.951 1.00 94.00 123 ASN A O 1
ATOM 973 N N . ALA A 1 124 ? 4.258 2.820 -18.492 1.00 91.25 124 ALA A N 1
ATOM 974 C CA . ALA A 1 124 ? 3.795 2.917 -17.115 1.00 91.25 124 ALA A CA 1
ATOM 975 C C . ALA A 1 124 ? 4.496 1.901 -16.216 1.00 91.25 124 ALA A C 1
ATOM 977 O O . ALA A 1 124 ? 4.656 0.735 -16.570 1.00 91.25 124 ALA A O 1
ATOM 978 N N . PHE A 1 125 ? 4.849 2.333 -15.007 1.00 92.00 125 PHE A N 1
ATOM 979 C CA . PHE A 1 125 ? 5.288 1.449 -13.934 1.00 92.00 125 PHE A CA 1
ATOM 980 C C . PHE A 1 125 ? 4.742 1.933 -12.588 1.00 92.00 125 PHE A C 1
ATOM 982 O O . PHE A 1 125 ? 4.864 3.111 -12.216 1.00 92.00 125 PHE A O 1
ATOM 989 N N . SER A 1 126 ? 4.128 1.033 -11.826 1.00 90.00 126 SER A N 1
ATOM 990 C CA . SER A 1 126 ? 3.679 1.309 -10.460 1.00 90.00 126 SER A CA 1
ATOM 991 C C . SER A 1 126 ? 3.675 0.056 -9.599 1.00 90.00 126 SER A C 1
ATOM 993 O O . SER A 1 126 ? 3.183 -0.987 -10.025 1.00 90.00 126 SER A O 1
ATOM 995 N N . VAL A 1 127 ? 4.146 0.209 -8.363 1.00 89.19 127 VAL A N 1
ATOM 996 C CA . VAL A 1 127 ? 3.992 -0.781 -7.295 1.00 89.19 127 VAL A CA 1
ATOM 997 C C . VAL A 1 127 ? 2.711 -0.457 -6.545 1.00 89.19 127 VAL A C 1
ATOM 999 O O . VAL A 1 127 ? 2.516 0.680 -6.110 1.00 89.19 127 VAL A O 1
ATOM 1002 N N . SER A 1 128 ? 1.841 -1.449 -6.400 1.00 84.19 128 SER A N 1
ATOM 1003 C CA . SER A 1 128 ? 0.625 -1.335 -5.609 1.00 84.19 128 SER A CA 1
ATOM 1004 C C . SER A 1 128 ? 0.622 -2.362 -4.492 1.00 84.19 128 SER A C 1
ATOM 1006 O O . SER A 1 128 ? 1.241 -3.420 -4.573 1.00 84.19 128 SER A O 1
ATOM 1008 N N . ALA A 1 129 ? -0.048 -1.995 -3.418 1.00 82.06 129 ALA A N 1
ATOM 1009 C CA . ALA A 1 129 ? -0.027 -2.687 -2.155 1.00 82.06 129 ALA A CA 1
ATOM 1010 C C . ALA A 1 129 ? -1.495 -2.886 -1.762 1.00 82.06 129 ALA A C 1
ATOM 1012 O O . ALA A 1 129 ? -2.203 -1.899 -1.562 1.00 82.06 129 ALA A O 1
ATOM 1013 N N . SER A 1 130 ? -1.965 -4.135 -1.691 1.00 74.94 130 SER A N 1
ATOM 1014 C CA . SER A 1 130 ? -3.375 -4.439 -1.409 1.00 74.94 130 SER A CA 1
ATOM 1015 C C . SER A 1 130 ? -3.564 -5.159 -0.072 1.00 74.94 130 SER A C 1
ATOM 1017 O O . SER A 1 130 ? -3.186 -6.326 0.059 1.00 74.94 130 SER A O 1
ATOM 1019 N N . THR A 1 131 ? -4.187 -4.494 0.905 1.00 71.69 131 THR A N 1
ATOM 1020 C CA . THR A 1 131 ? -4.620 -5.121 2.163 1.00 71.69 131 THR A CA 1
ATOM 1021 C C . THR A 1 131 ? -5.850 -5.990 1.942 1.00 71.69 131 THR A C 1
ATOM 1023 O O . THR A 1 131 ? -6.846 -5.550 1.368 1.00 71.69 131 THR A O 1
ATOM 1026 N N . ASN A 1 132 ? -5.805 -7.227 2.438 1.00 71.19 132 ASN A N 1
ATOM 1027 C CA . ASN A 1 132 ? -7.030 -7.977 2.672 1.00 71.19 132 ASN A CA 1
ATOM 1028 C C . ASN A 1 132 ? -7.688 -7.384 3.916 1.00 71.19 132 ASN A C 1
ATOM 1030 O O . ASN A 1 132 ? -7.015 -7.126 4.908 1.00 71.19 132 ASN A O 1
ATOM 1034 N N . THR A 1 133 ? -8.991 -7.136 3.858 1.00 81.19 133 THR A N 1
ATOM 1035 C CA . THR A 1 133 ? -9.742 -6.664 5.024 1.00 81.19 133 THR A CA 1
ATOM 1036 C C . THR A 1 133 ? -10.675 -7.761 5.486 1.00 81.19 133 THR A C 1
ATOM 1038 O O . THR A 1 133 ? -11.254 -8.481 4.673 1.00 81.19 133 THR A O 1
ATOM 1041 N N . THR A 1 134 ? -10.813 -7.895 6.799 1.00 87.25 134 THR A N 1
ATOM 1042 C CA . THR A 1 134 ? -11.751 -8.840 7.409 1.00 87.25 134 THR A CA 1
ATOM 1043 C C . THR A 1 134 ? -12.662 -8.088 8.363 1.00 87.25 134 THR A C 1
ATOM 1045 O O . THR A 1 134 ? -12.241 -7.129 9.007 1.00 87.25 134 THR A O 1
ATOM 1048 N N . THR A 1 135 ? -13.925 -8.503 8.439 1.00 94.50 135 THR A N 1
ATOM 1049 C CA . THR A 1 135 ? -14.890 -7.940 9.386 1.00 94.50 135 THR A CA 1
ATOM 1050 C C . THR A 1 135 ? -15.256 -8.993 10.419 1.00 94.50 135 THR A C 1
ATOM 1052 O O . THR A 1 135 ? -15.666 -10.093 10.054 1.00 94.50 135 THR A O 1
ATOM 1055 N N . LEU A 1 136 ? -15.103 -8.654 11.697 1.00 95.75 136 LEU A N 1
ATOM 1056 C CA . LEU A 1 136 ? -15.585 -9.455 12.816 1.00 95.75 136 LEU A CA 1
ATOM 1057 C C . LEU A 1 136 ? -16.907 -8.887 13.325 1.00 95.75 136 LEU A C 1
ATOM 1059 O O . LEU A 1 136 ? -17.066 -7.668 13.423 1.00 95.75 136 LEU A O 1
ATOM 1063 N N . TYR A 1 137 ? -17.812 -9.789 13.688 1.00 97.25 137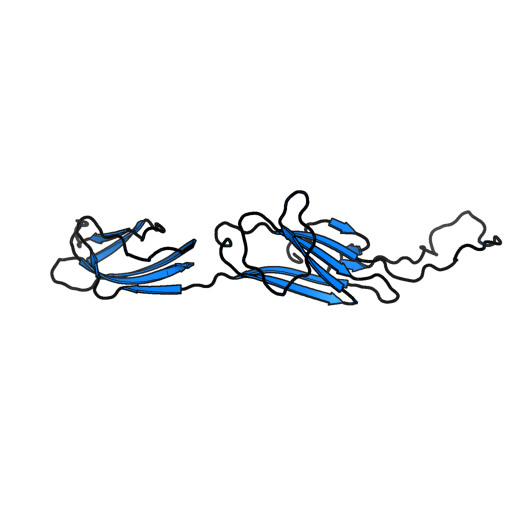 TYR A N 1
ATOM 1064 C CA . TYR A 1 137 ? -19.100 -9.472 14.286 1.00 97.25 137 TYR A CA 1
ATOM 1065 C C . TYR A 1 137 ? -19.156 -10.055 15.693 1.00 97.25 137 TYR A C 1
ATOM 1067 O O . TYR A 1 137 ? -18.910 -11.247 15.886 1.00 97.25 137 TYR A O 1
ATOM 1075 N N . PHE A 1 138 ? -19.486 -9.210 16.662 1.00 96.75 138 PHE A N 1
ATOM 1076 C CA . PHE A 1 138 ? -19.808 -9.610 18.025 1.00 96.75 138 PHE A CA 1
ATOM 1077 C C . PHE A 1 138 ? -21.248 -9.199 18.274 1.00 96.75 138 PHE A C 1
ATOM 1079 O O . PHE A 1 138 ? -21.538 -8.006 18.251 1.00 96.75 138 PHE A O 1
ATOM 1086 N N . ASN A 1 139 ? -22.124 -10.173 18.486 1.00 96.50 139 ASN A N 1
ATOM 1087 C CA . ASN A 1 139 ? -23.528 -9.913 18.776 1.00 96.50 139 ASN A CA 1
ATOM 1088 C C . ASN A 1 139 ? -23.789 -10.124 20.264 1.00 96.50 139 ASN A C 1
ATOM 1090 O O . ASN A 1 139 ? -23.145 -10.985 20.874 1.00 96.50 139 ASN A O 1
ATOM 1094 N N . ASP A 1 140 ? -24.724 -9.354 20.816 1.00 95.38 140 ASP A N 1
ATOM 1095 C CA . ASP A 1 140 ? -25.199 -9.482 22.199 1.00 95.38 140 ASP A CA 1
ATOM 1096 C C . ASP A 1 140 ? -24.050 -9.508 23.228 1.00 95.38 140 ASP A C 1
ATOM 1098 O O . ASP A 1 140 ? -24.010 -10.307 24.170 1.00 95.38 140 ASP A O 1
ATOM 1102 N N . LEU A 1 141 ? -23.061 -8.631 23.036 1.00 95.69 141 LEU A N 1
ATOM 1103 C CA . LEU A 1 141 ? -21.880 -8.580 23.879 1.00 95.69 141 LEU A CA 1
ATOM 1104 C C . LEU A 1 141 ? -22.101 -7.687 25.101 1.00 95.69 141 LEU A C 1
ATOM 1106 O O . LEU A 1 141 ? -22.357 -6.488 24.985 1.00 95.69 141 LEU A O 1
ATOM 1110 N N . VAL A 1 142 ? -21.892 -8.255 26.287 1.00 96.44 142 VAL A N 1
ATOM 1111 C CA . VAL A 1 142 ? -21.943 -7.511 27.550 1.00 96.44 142 VAL A CA 1
ATOM 1112 C C . VAL A 1 142 ? -20.654 -6.709 27.766 1.00 96.44 142 VAL A C 1
ATOM 1114 O O . VAL A 1 142 ? -19.550 -7.253 27.871 1.00 96.44 142 VAL A O 1
ATOM 1117 N N . ILE A 1 143 ? -20.804 -5.397 27.909 1.00 97.12 143 ILE A N 1
ATOM 1118 C CA . ILE A 1 143 ? -19.748 -4.451 28.263 1.00 97.12 143 ILE A CA 1
ATOM 1119 C C . ILE A 1 143 ? -19.848 -4.125 29.747 1.00 97.12 143 ILE A C 1
ATOM 1121 O O . ILE A 1 143 ? -20.887 -3.674 30.220 1.00 97.12 143 ILE A O 1
ATOM 1125 N N . SER A 1 144 ? -18.766 -4.345 30.495 1.00 96.44 144 SER A N 1
ATOM 1126 C CA . SER A 1 144 ? -18.739 -4.037 31.926 1.00 96.44 144 SER A CA 1
ATOM 1127 C C . SER A 1 144 ? -18.696 -2.524 32.178 1.00 96.44 144 SER A C 1
ATOM 1129 O O . SER A 1 144 ? -18.265 -1.751 31.320 1.00 96.44 144 SER A O 1
ATOM 1131 N N . ASN A 1 145 ? -19.062 -2.092 33.388 1.00 91.12 145 ASN A N 1
ATOM 1132 C CA . ASN A 1 145 ? -18.941 -0.687 33.793 1.00 91.12 145 ASN A CA 1
ATOM 1133 C C . ASN A 1 145 ? -17.480 -0.182 33.807 1.00 91.12 145 ASN A C 1
ATOM 1135 O O . ASN A 1 145 ? -17.240 0.999 33.586 1.00 91.12 145 ASN A O 1
ATOM 1139 N N . ALA A 1 146 ? -16.491 -1.061 33.995 1.00 93.50 146 ALA A N 1
ATOM 1140 C CA . ALA A 1 146 ? -15.072 -0.727 33.863 1.00 93.50 146 ALA A CA 1
ATOM 1141 C C . ALA A 1 146 ? -14.613 -0.644 32.391 1.00 93.50 146 ALA A C 1
ATOM 1143 O O . ALA A 1 146 ? -13.526 -0.131 32.102 1.00 93.50 146 ALA A O 1
ATOM 1144 N N . GLY A 1 147 ? -15.454 -1.106 31.463 1.00 95.88 147 GLY A N 1
ATOM 1145 C CA . GLY A 1 147 ? -15.158 -1.343 30.056 1.00 95.88 147 GLY A CA 1
ATOM 1146 C C . GLY A 1 147 ? -14.796 -2.798 29.764 1.00 95.88 147 GLY A C 1
ATOM 1147 O O . GLY A 1 147 ? -14.439 -3.567 30.655 1.00 95.88 147 GLY A O 1
ATOM 1148 N N . THR A 1 148 ? -14.880 -3.174 28.492 1.00 97.81 148 THR A N 1
ATOM 1149 C CA . THR A 1 148 ? -14.540 -4.520 28.013 1.00 97.81 148 THR A CA 1
ATOM 1150 C C . THR A 1 148 ? -13.624 -4.409 26.799 1.00 97.81 148 THR A C 1
ATOM 1152 O O . THR A 1 148 ? -13.887 -3.622 25.889 1.00 97.81 148 THR A O 1
ATOM 1155 N N . ARG A 1 149 ? -12.539 -5.194 26.777 1.00 96.94 149 ARG A N 1
ATOM 1156 C CA . ARG A 1 149 ? -11.713 -5.370 25.574 1.00 96.94 149 ARG A CA 1
ATOM 1157 C C . ARG A 1 149 ? -12.341 -6.426 24.676 1.00 96.94 149 ARG A C 1
ATOM 1159 O O . ARG A 1 149 ? -12.606 -7.533 25.138 1.00 96.94 149 ARG A O 1
ATOM 1166 N N . LEU A 1 150 ? -12.557 -6.089 23.408 1.00 96.56 150 LEU A N 1
ATOM 1167 C CA . LEU A 1 150 ? -13.143 -7.025 22.450 1.00 96.56 150 LEU A CA 1
ATOM 1168 C C . LEU A 1 150 ? -12.092 -8.050 22.000 1.00 96.56 150 LEU A C 1
ATOM 1170 O O . LEU A 1 150 ? -11.016 -7.640 21.558 1.00 96.56 150 LEU A O 1
ATOM 1174 N N . PRO A 1 151 ? -12.366 -9.364 22.084 1.00 94.38 151 PRO A N 1
ATOM 1175 C CA . PRO A 1 151 ? -11.394 -10.392 21.739 1.00 94.38 151 PRO A CA 1
ATOM 1176 C C . PRO A 1 151 ? -11.314 -10.553 20.218 1.00 94.38 151 PRO A C 1
ATOM 1178 O O . PRO A 1 151 ? -11.953 -11.422 19.633 1.00 94.38 151 PRO A O 1
ATOM 1181 N N . ILE A 1 152 ? -10.519 -9.707 19.563 1.00 94.00 152 ILE A N 1
ATOM 1182 C CA . ILE A 1 152 ? -10.334 -9.769 18.106 1.00 94.00 152 ILE A CA 1
ATOM 1183 C C . ILE A 1 152 ? -9.390 -10.896 17.670 1.00 94.00 152 ILE A C 1
ATOM 1185 O O . ILE A 1 152 ? -9.361 -11.234 16.496 1.00 94.00 152 ILE A O 1
ATOM 1189 N N . GLY A 1 153 ? -8.642 -11.510 18.592 1.00 90.12 153 GLY A N 1
ATOM 1190 C CA . GLY A 1 153 ? -7.615 -12.509 18.281 1.00 90.12 153 GLY A CA 1
ATOM 1191 C C . GLY A 1 153 ? -6.251 -11.880 17.980 1.00 90.12 153 GLY A C 1
ATOM 1192 O O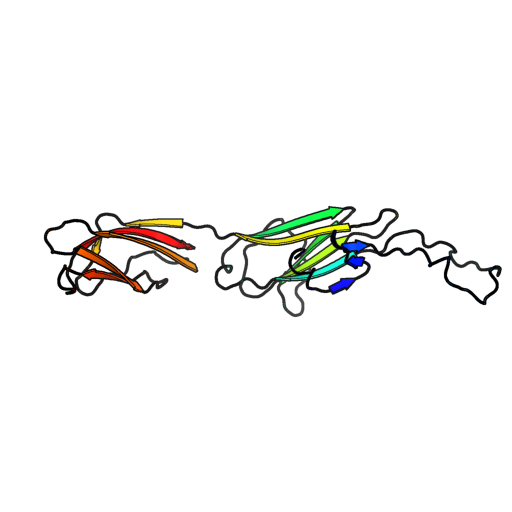 . GLY A 1 153 ? -6.008 -10.717 18.297 1.00 90.12 153 GLY A O 1
ATOM 1193 N N . THR A 1 154 ? -5.344 -12.663 17.400 1.00 84.75 154 THR A N 1
ATOM 1194 C CA . THR A 1 154 ? -3.980 -12.243 17.038 1.00 84.75 154 THR A CA 1
ATOM 1195 C C . THR A 1 154 ? -3.774 -12.309 15.524 1.00 84.75 154 THR A C 1
ATOM 1197 O O . THR A 1 154 ? -4.568 -12.915 14.812 1.00 84.75 154 THR A O 1
ATOM 1200 N N . GLY A 1 155 ? -2.704 -11.682 15.024 1.00 77.81 155 GLY A N 1
ATOM 1201 C CA . GLY A 1 155 ? -2.366 -11.692 13.594 1.00 77.81 155 GLY A CA 1
ATOM 1202 C C . GLY A 1 155 ? -2.935 -10.524 12.786 1.00 77.81 155 GLY A C 1
ATOM 1203 O O . GLY A 1 155 ? -2.738 -10.487 11.579 1.00 77.81 155 GLY A O 1
ATOM 1204 N N . TRP A 1 156 ? -3.592 -9.565 13.440 1.00 84.75 156 TRP A N 1
ATOM 1205 C CA . TRP A 1 156 ? -4.071 -8.334 12.810 1.00 84.75 156 TRP A CA 1
ATOM 1206 C C . TRP A 1 156 ? -3.008 -7.243 12.815 1.00 84.75 156 TRP A C 1
ATOM 1208 O O . TRP A 1 156 ? -2.224 -7.119 13.761 1.00 84.75 156 TRP A O 1
ATOM 1218 N N . TYR A 1 157 ? -3.038 -6.405 11.787 1.00 78.06 157 TYR A N 1
ATOM 1219 C CA . TYR A 1 157 ? -2.065 -5.333 11.571 1.00 78.06 157 TYR A CA 1
ATOM 1220 C C . TYR A 1 157 ? -2.651 -3.945 11.826 1.00 78.06 157 TYR A C 1
ATOM 1222 O O . TYR A 1 157 ? -1.911 -2.977 12.011 1.00 78.06 157 TYR A O 1
ATOM 1230 N N . GLY A 1 158 ? -3.978 -3.838 11.895 1.00 84.81 158 GLY A N 1
ATOM 1231 C CA . GLY A 1 158 ? -4.655 -2.601 12.261 1.00 84.81 158 GLY A CA 1
ATOM 1232 C C . GLY A 1 158 ? -6.161 -2.767 12.423 1.00 84.81 158 GLY A C 1
ATOM 1233 O O . GLY A 1 158 ? -6.758 -3.725 11.943 1.00 84.81 158 GLY A O 1
ATOM 1234 N N . ILE A 1 159 ? -6.780 -1.783 13.077 1.00 90.06 159 ILE A N 1
ATOM 1235 C CA . ILE A 1 159 ? -8.238 -1.657 13.166 1.00 90.06 159 ILE A CA 1
ATOM 1236 C C . ILE A 1 159 ? -8.670 -0.489 12.282 1.00 90.06 159 ILE A C 1
ATOM 1238 O O . ILE A 1 159 ? -8.431 0.676 12.612 1.00 90.06 159 ILE A O 1
ATOM 1242 N N . LEU A 1 160 ? -9.329 -0.803 11.170 1.00 89.94 160 LEU A N 1
ATOM 1243 C CA . LEU A 1 160 ? -9.815 0.177 10.205 1.00 89.94 160 LEU A CA 1
ATOM 1244 C C . LEU A 1 160 ? -11.025 0.943 10.748 1.00 89.94 160 LEU A C 1
ATOM 1246 O O . LEU A 1 160 ? -11.073 2.173 10.709 1.00 89.94 160 LEU A O 1
ATOM 1250 N N . GLY A 1 161 ? -11.995 0.221 11.302 1.00 91.81 161 GLY A N 1
ATOM 1251 C CA . GLY A 1 161 ? -13.250 0.808 11.752 1.00 91.81 161 GLY A CA 1
ATOM 1252 C C . GLY A 1 161 ? -13.912 -0.029 12.828 1.00 91.81 161 GLY A C 1
ATOM 1253 O O . GLY A 1 161 ? -13.758 -1.245 12.857 1.00 91.81 161 GLY A O 1
ATOM 1254 N N . ILE A 1 162 ? -14.642 0.643 13.711 1.00 97.12 162 ILE A N 1
ATOM 1255 C CA . ILE A 1 162 ? -15.474 0.014 14.731 1.00 97.12 162 ILE A CA 1
ATOM 1256 C C . ILE A 1 162 ? -16.835 0.691 14.643 1.00 97.12 162 ILE A C 1
ATOM 1258 O O . ILE A 1 162 ? -16.911 1.921 14.693 1.00 97.12 162 ILE A O 1
ATOM 1262 N N . LYS A 1 163 ? -17.889 -0.105 14.497 1.00 97.50 163 LYS A N 1
ATOM 1263 C CA . LYS A 1 163 ? -19.272 0.343 14.645 1.00 97.50 163 LYS A CA 1
ATOM 1264 C C . LYS A 1 163 ? -19.873 -0.375 15.836 1.00 97.50 163 LYS A C 1
ATOM 1266 O O . LYS A 1 163 ? -19.692 -1.581 15.974 1.00 97.50 163 LYS A O 1
ATOM 1271 N N . LEU A 1 164 ? -20.558 0.384 16.677 1.00 97.56 164 LEU A N 1
ATOM 1272 C CA . LEU A 1 164 ? -21.179 -0.106 17.898 1.00 97.56 164 LEU A CA 1
ATOM 1273 C C . LEU A 1 164 ? -22.664 0.232 17.845 1.00 97.56 164 LEU A C 1
ATOM 1275 O O . LEU A 1 164 ? -23.036 1.342 17.453 1.00 97.56 164 LEU A O 1
ATOM 1279 N N . THR A 1 165 ? -23.501 -0.699 18.275 1.00 97.00 165 THR A N 1
ATOM 1280 C CA . THR A 1 165 ? -24.932 -0.475 18.466 1.00 97.00 165 THR A CA 1
ATOM 1281 C C . THR A 1 165 ? -25.284 -0.904 19.875 1.00 97.00 165 THR A C 1
ATOM 1283 O O . THR A 1 165 ? -25.084 -2.055 20.236 1.00 97.00 165 THR A O 1
ATOM 1286 N N . VAL A 1 166 ? -25.755 0.040 20.690 1.00 96.06 166 VAL A N 1
ATOM 1287 C CA . VAL A 1 166 ? -26.229 -0.261 22.044 1.00 96.06 166 VAL A CA 1
ATOM 1288 C C . VAL A 1 166 ? -27.624 -0.857 21.945 1.00 96.06 166 VAL A C 1
ATOM 1290 O O . VAL A 1 166 ? -28.485 -0.306 21.258 1.00 96.06 166 VAL A O 1
ATOM 1293 N N . GLN A 1 167 ? -27.841 -1.962 22.644 1.00 95.56 167 GLN A N 1
ATOM 1294 C CA . GLN A 1 167 ? -29.142 -2.592 22.791 1.00 95.56 167 GLN A CA 1
ATOM 1295 C C . GLN A 1 167 ? -29.761 -2.220 24.142 1.00 95.56 167 GLN A C 1
ATOM 1297 O O . GLN A 1 167 ? -29.062 -1.970 25.124 1.00 95.56 167 GLN A O 1
ATOM 1302 N N . SER A 1 168 ? -31.093 -2.187 24.202 1.00 91.44 168 SER A N 1
ATOM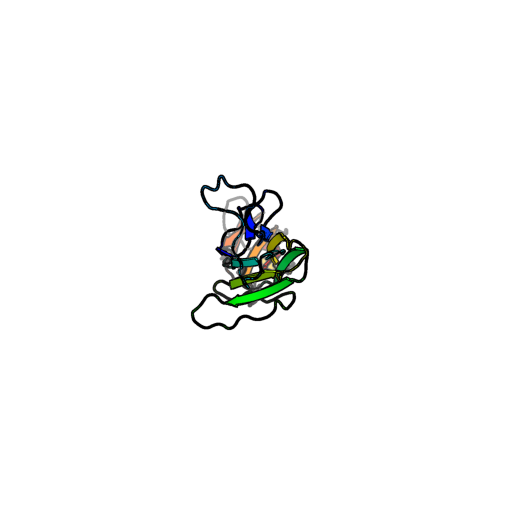 1303 C CA . SER A 1 168 ? -31.800 -1.972 25.465 1.00 91.44 168 SER A CA 1
ATOM 1304 C C . SER A 1 168 ? -31.821 -3.271 26.273 1.00 91.44 168 SER A C 1
ATOM 1306 O O . SER A 1 168 ? -32.456 -4.239 25.867 1.00 91.44 168 SER A O 1
ATOM 1308 N N . ASP A 1 169 ? -31.137 -3.282 27.415 1.00 88.06 169 ASP A N 1
ATOM 1309 C CA . ASP A 1 169 ? -30.978 -4.450 28.297 1.00 88.06 169 ASP A CA 1
ATOM 1310 C C . ASP A 1 169 ? -31.452 -4.193 29.742 1.00 88.06 169 ASP A C 1
ATOM 1312 O O . ASP A 1 169 ? -31.297 -5.038 30.620 1.00 88.06 169 ASP A O 1
ATOM 1316 N N . GLY A 1 170 ? -32.015 -3.010 30.004 1.00 83.00 170 GLY A N 1
ATOM 1317 C CA . GLY A 1 170 ? -32.425 -2.573 31.342 1.00 83.00 170 GLY A CA 1
ATOM 1318 C C . GLY A 1 170 ? -31.297 -2.012 32.221 1.00 83.00 170 GLY A C 1
ATOM 1319 O O . GLY A 1 170 ? -31.593 -1.502 33.300 1.00 83.00 170 GLY A O 1
ATOM 1320 N N . ASN A 1 171 ? -30.038 -2.012 31.763 1.00 86.94 171 ASN A N 1
ATOM 1321 C CA . ASN A 1 171 ? -28.884 -1.508 32.526 1.00 86.94 171 ASN A CA 1
ATOM 1322 C C . ASN A 1 171 ? -28.597 -0.010 32.301 1.00 86.94 171 ASN A C 1
ATOM 1324 O O . ASN A 1 171 ? -27.709 0.570 32.929 1.00 86.94 171 ASN A O 1
ATOM 1328 N N . GLY A 1 172 ? -29.378 0.646 31.436 1.00 89.19 172 GLY A N 1
ATOM 1329 C CA . GLY A 1 172 ? -29.367 2.102 31.263 1.00 89.19 172 GLY A CA 1
ATOM 1330 C C . GLY A 1 172 ? -28.230 2.642 30.392 1.00 89.19 172 GLY A C 1
ATOM 1331 O O . GLY A 1 172 ? -27.950 3.842 30.441 1.00 89.19 172 GLY A O 1
ATOM 1332 N N . ALA A 1 173 ? -27.567 1.789 29.607 1.00 93.81 173 ALA A N 1
ATOM 1333 C CA . ALA A 1 173 ? -26.621 2.228 28.589 1.00 93.81 173 ALA A CA 1
ATOM 1334 C C . ALA A 1 173 ? -27.354 2.918 27.426 1.00 93.81 173 ALA A C 1
ATOM 1336 O O . ALA A 1 173 ? -28.273 2.353 26.842 1.00 93.81 173 ALA A O 1
ATOM 1337 N N . ASN A 1 174 ? -26.902 4.122 27.063 1.00 95.25 174 ASN A N 1
ATOM 1338 C CA . ASN A 1 174 ? -27.415 4.881 25.914 1.00 95.25 174 ASN A CA 1
ATOM 1339 C C . ASN A 1 174 ? -26.355 5.081 24.825 1.00 95.25 174 ASN A C 1
ATOM 1341 O O . ASN A 1 174 ? -26.691 5.207 23.651 1.00 95.25 174 ASN A O 1
ATOM 1345 N N . THR A 1 175 ? -25.077 5.105 25.206 1.00 95.94 175 THR A N 1
ATOM 1346 C CA . THR A 1 175 ? -23.965 5.364 24.287 1.00 95.94 175 THR A CA 1
ATOM 1347 C C . THR A 1 175 ? -22.845 4.368 24.544 1.00 95.94 175 THR A C 1
ATOM 1349 O O . THR A 1 175 ? -22.481 4.137 25.694 1.00 95.94 175 THR A O 1
ATOM 1352 N N . ALA A 1 176 ? -22.254 3.820 23.483 1.00 96.75 176 ALA A N 1
ATOM 1353 C CA . ALA A 1 176 ? -21.012 3.057 23.551 1.00 96.75 176 ALA A CA 1
ATOM 1354 C C . ALA A 1 176 ? -19.891 3.832 22.857 1.00 96.75 176 ALA A C 1
ATOM 1356 O O . ALA A 1 176 ? -20.072 4.344 21.752 1.00 96.75 176 ALA A O 1
ATOM 1357 N N . LEU A 1 177 ? -18.731 3.914 23.504 1.00 96.81 177 LEU A N 1
ATOM 1358 C CA . LEU A 1 177 ? -17.553 4.598 22.985 1.00 96.81 177 LEU A CA 1
ATOM 1359 C C . LEU A 1 177 ? -16.376 3.633 22.889 1.00 96.81 177 LEU A C 1
ATOM 1361 O O . LEU A 1 177 ? -16.102 2.862 23.811 1.00 96.81 177 LEU A O 1
ATOM 1365 N N . THR A 1 178 ? -15.640 3.735 21.787 1.00 97.62 178 THR A N 1
ATOM 1366 C CA . THR A 1 178 ? -14.301 3.160 21.671 1.00 97.62 178 THR A CA 1
ATOM 1367 C C . THR A 1 178 ? -13.310 4.061 22.401 1.00 97.62 178 THR A C 1
ATOM 1369 O O . THR A 1 178 ? -13.098 5.202 22.001 1.00 97.62 178 THR A O 1
ATOM 1372 N N . ILE A 1 179 ? -12.692 3.536 23.456 1.00 96.94 179 ILE A N 1
ATOM 1373 C CA . ILE A 1 179 ? -11.685 4.237 24.259 1.00 96.94 179 ILE A CA 1
ATOM 1374 C C . ILE A 1 179 ? -10.296 4.099 23.637 1.00 96.94 179 ILE A C 1
ATOM 1376 O O . ILE A 1 179 ? -9.542 5.066 23.586 1.00 96.94 179 ILE A O 1
ATOM 1380 N N . ASP A 1 180 ? -9.966 2.903 23.144 1.00 96.06 180 ASP A N 1
ATOM 1381 C CA . ASP A 1 180 ? -8.725 2.644 22.417 1.00 96.06 180 ASP A CA 1
ATOM 1382 C C . ASP A 1 180 ? -8.949 1.695 21.232 1.00 96.06 180 ASP A C 1
ATOM 1384 O O . ASP A 1 180 ? -9.918 0.934 21.192 1.00 96.06 180 ASP A O 1
ATOM 1388 N N . LYS A 1 181 ? -8.034 1.753 20.258 1.00 94.06 181 LYS A N 1
ATOM 1389 C CA . LYS A 1 181 ? -7.959 0.831 19.116 1.00 94.06 181 LYS A CA 1
ATOM 1390 C C . LYS A 1 181 ? -6.700 -0.034 19.208 1.00 94.06 181 LYS A C 1
ATOM 1392 O O . LYS A 1 181 ? -5.864 -0.022 18.306 1.00 94.06 181 LYS A O 1
ATOM 1397 N N . SER A 1 182 ? -6.533 -0.744 20.321 1.00 94.06 182 SER A N 1
ATOM 1398 C CA . SER A 1 182 ? -5.403 -1.661 20.500 1.00 94.06 182 SER A CA 1
ATOM 1399 C C . SER A 1 182 ? -5.548 -2.939 19.665 1.00 94.06 182 SER A C 1
ATOM 1401 O O . SER A 1 182 ? -6.636 -3.504 19.572 1.00 94.06 182 SER A O 1
ATOM 1403 N N . LEU A 1 183 ? -4.431 -3.463 19.145 1.00 89.62 183 LEU A N 1
ATOM 1404 C CA . LEU A 1 183 ? -4.372 -4.777 18.484 1.00 89.62 183 LEU A CA 1
ATOM 1405 C C . LEU A 1 183 ? -4.563 -5.956 19.447 1.00 89.62 183 LEU A C 1
ATOM 1407 O O . LEU A 1 183 ? -4.853 -7.061 19.008 1.00 89.62 183 LEU A O 1
ATOM 1411 N N . SER A 1 184 ? -4.453 -5.727 20.759 1.00 92.06 184 SER A N 1
ATOM 1412 C CA . SER A 1 184 ? -4.887 -6.704 21.768 1.00 92.06 184 SER A CA 1
ATOM 1413 C C . SER A 1 184 ? -6.412 -6.761 21.938 1.00 92.06 184 SER A C 1
ATOM 1415 O O . SER A 1 184 ? -6.905 -7.519 22.771 1.00 92.06 184 SER A O 1
ATOM 1417 N N . GLY A 1 185 ? -7.152 -5.950 21.178 1.00 94.25 185 GLY A N 1
ATOM 1418 C CA . GLY A 1 185 ? -8.595 -5.787 21.274 1.00 94.25 185 GLY A CA 1
ATOM 1419 C C . GLY A 1 185 ? -8.974 -4.362 21.672 1.00 94.25 185 GLY A C 1
ATOM 1420 O O . GLY A 1 185 ? -8.442 -3.863 22.674 1.00 94.25 185 GLY A O 1
ATOM 1421 N N . PRO A 1 186 ? -9.891 -3.697 20.942 1.00 97.06 186 PRO A N 1
ATOM 1422 C CA . PRO A 1 186 ? -10.329 -2.353 21.287 1.00 97.06 186 PRO A CA 1
ATOM 1423 C C . PRO A 1 186 ? -11.070 -2.351 22.622 1.00 97.06 186 PRO A C 1
ATOM 1425 O O . PRO A 1 186 ? -11.867 -3.249 22.909 1.00 97.06 186 PRO A O 1
ATOM 1428 N N . LEU A 1 187 ? -10.810 -1.330 23.436 1.00 97.56 187 LEU A N 1
ATOM 1429 C CA . LEU A 1 187 ? -11.521 -1.116 24.692 1.00 97.56 187 LEU A CA 1
ATOM 1430 C C . LEU A 1 187 ? -12.817 -0.341 24.442 1.00 97.56 187 LEU A C 1
ATOM 1432 O O . LEU A 1 187 ? -12.775 0.798 23.975 1.00 97.56 187 LEU A O 1
ATOM 1436 N N . ILE A 1 188 ? -13.955 -0.933 24.802 1.00 98.06 188 ILE A N 1
ATOM 1437 C CA . ILE A 1 188 ? -15.276 -0.305 24.704 1.00 98.06 188 ILE A CA 1
ATOM 1438 C C . ILE A 1 188 ? -15.814 0.016 26.095 1.00 98.06 188 ILE A C 1
ATOM 1440 O O . ILE A 1 188 ? -15.645 -0.770 27.029 1.00 98.06 188 ILE A O 1
ATOM 1444 N N . LYS A 1 189 ? -16.479 1.167 26.226 1.00 97.75 189 LYS A N 1
ATOM 1445 C CA . LYS A 1 189 ? -17.216 1.565 27.432 1.00 97.75 189 LYS A CA 1
ATOM 1446 C C . LYS A 1 189 ? -18.616 2.045 27.092 1.00 97.75 189 LYS A C 1
ATOM 1448 O O . LYS A 1 189 ? -18.803 2.741 26.095 1.00 97.75 189 LYS A O 1
ATOM 1453 N N . CYS A 1 190 ? -19.565 1.719 27.962 1.00 97.12 190 CYS A N 1
ATOM 1454 C CA . CYS A 1 190 ? -20.947 2.164 27.870 1.00 97.12 190 CYS A CA 1
ATOM 1455 C C . CYS A 1 190 ? -21.234 3.270 28.887 1.00 97.12 190 CYS A C 1
ATOM 1457 O O . CYS A 1 190 ? -20.737 3.248 30.015 1.00 97.12 190 CYS A O 1
ATOM 1459 N N . TYR A 1 191 ? -22.040 4.240 28.470 1.00 96.56 191 TYR A N 1
ATOM 1460 C CA . TYR A 1 191 ? -22.410 5.413 29.248 1.00 96.56 191 TYR A CA 1
ATOM 1461 C C . TYR A 1 191 ? -23.924 5.593 29.239 1.00 96.56 191 TYR A C 1
ATOM 1463 O O . TYR A 1 191 ? -24.583 5.367 28.219 1.00 96.56 191 TYR A O 1
ATOM 1471 N N . ASN A 1 192 ? -24.469 6.023 30.373 1.00 95.12 192 ASN A N 1
ATOM 1472 C CA . ASN A 1 192 ? -25.868 6.420 30.474 1.00 95.12 192 ASN A CA 1
ATOM 1473 C C . ASN A 1 192 ? -26.070 7.882 30.037 1.00 95.12 192 ASN A C 1
ATOM 1475 O O . ASN A 1 192 ? -25.119 8.600 29.724 1.00 95.12 192 ASN A O 1
ATOM 1479 N N . ASN A 1 193 ? -27.319 8.352 30.066 1.00 93.75 193 ASN A N 1
ATOM 1480 C CA . ASN A 1 193 ? -27.672 9.717 29.660 1.00 93.75 193 ASN A CA 1
ATOM 1481 C C . ASN A 1 193 ? -27.094 10.829 30.565 1.00 93.75 193 ASN A C 1
ATOM 1483 O O . ASN A 1 193 ? -27.188 12.005 30.232 1.00 93.75 193 ASN A O 1
ATOM 1487 N N . LEU A 1 194 ? -26.515 10.466 31.713 1.00 94.38 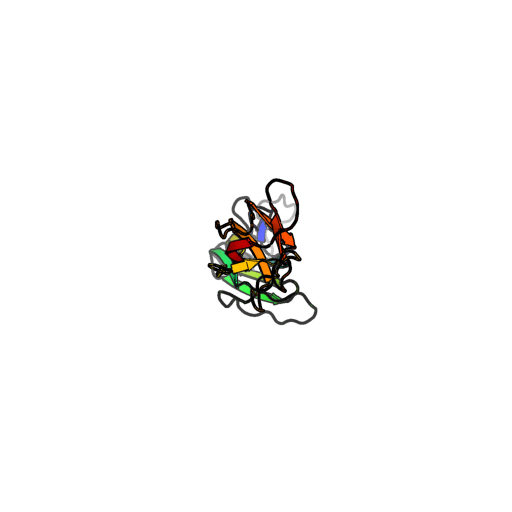194 LEU A N 1
ATOM 1488 C CA . LEU A 1 194 ? -25.848 11.377 32.647 1.00 94.38 194 LEU A CA 1
ATOM 1489 C C . LEU A 1 194 ? -24.317 11.353 32.491 1.00 94.38 194 LEU A C 1
ATOM 1491 O O . LEU A 1 194 ? -23.619 12.028 33.241 1.00 94.38 194 LEU A O 1
ATOM 1495 N N . GLY A 1 195 ? -23.785 10.566 31.548 1.00 92.12 195 GLY A N 1
ATOM 1496 C CA . GLY A 1 195 ? -22.345 10.411 31.336 1.00 92.12 195 GLY A CA 1
ATOM 1497 C C . GLY A 1 195 ? -21.648 9.490 32.344 1.00 92.12 195 GLY A C 1
ATOM 1498 O O . GLY A 1 195 ? -20.420 9.419 32.347 1.00 92.12 195 GLY A O 1
ATOM 1499 N N . ASN A 1 196 ? -22.394 8.754 33.174 1.00 94.38 196 ASN A N 1
ATOM 1500 C CA . ASN A 1 196 ? -21.818 7.754 34.074 1.00 94.38 196 ASN A CA 1
ATOM 1501 C C . ASN A 1 196 ? -21.573 6.443 33.327 1.00 94.38 196 ASN A C 1
ATOM 1503 O O . ASN A 1 196 ? -22.396 6.027 32.508 1.00 94.38 196 ASN A O 1
ATOM 1507 N N . GLN A 1 197 ? -20.459 5.778 33.641 1.00 95.12 197 GLN A N 1
ATOM 1508 C CA . GLN A 1 197 ? -20.161 4.450 33.109 1.00 95.12 197 GLN A CA 1
ATOM 1509 C C . GLN A 1 197 ? -21.124 3.422 33.703 1.00 95.12 197 GLN A C 1
ATOM 1511 O O . GLN A 1 197 ? -21.281 3.334 34.922 1.00 95.12 197 GLN A O 1
ATOM 1516 N N . VAL A 1 198 ? -21.756 2.645 32.832 1.00 96.00 198 VAL A N 1
ATOM 1517 C CA . VAL A 1 198 ? -22.716 1.599 33.196 1.00 96.00 198 VAL A CA 1
ATOM 1518 C C . VAL A 1 198 ? -22.406 0.327 32.421 1.00 96.00 198 VAL A C 1
ATOM 1520 O O . VAL A 1 198 ? -21.692 0.357 31.418 1.00 96.00 198 VAL A O 1
ATOM 1523 N N . GLN A 1 199 ? -22.931 -0.798 32.899 1.00 96.94 199 GLN A N 1
ATOM 1524 C CA . GLN A 1 199 ? -22.979 -2.005 32.083 1.00 96.94 199 GLN A CA 1
ATOM 1525 C C . GLN A 1 199 ? -23.916 -1.772 30.890 1.00 96.94 199 GLN A C 1
ATOM 1527 O O . GLN A 1 199 ? -24.885 -1.022 31.006 1.00 96.94 199 GLN A O 1
ATOM 1532 N N . GLY A 1 200 ? -23.626 -2.398 29.754 1.00 95.69 200 GLY A N 1
ATOM 1533 C CA . GLY A 1 200 ? -24.521 -2.374 28.602 1.00 95.69 200 GLY A CA 1
ATOM 1534 C C . GLY A 1 200 ? -24.347 -3.590 27.709 1.00 95.69 200 GLY A C 1
ATOM 1535 O O . GLY A 1 200 ? -23.306 -4.247 27.743 1.00 95.69 200 GLY A O 1
ATOM 1536 N N . LEU A 1 201 ? -25.357 -3.859 26.896 1.00 96.75 201 LEU A N 1
ATOM 1537 C CA . LEU A 1 201 ? -25.351 -4.873 25.851 1.00 96.75 201 LEU A CA 1
ATOM 1538 C C . LEU A 1 201 ? -25.146 -4.193 24.495 1.00 96.75 201 LEU A C 1
ATOM 1540 O O . LEU A 1 201 ? -25.796 -3.184 24.208 1.00 96.75 201 LEU A O 1
ATOM 1544 N N . ILE A 1 202 ? -24.221 -4.698 23.677 1.00 96.62 202 ILE A N 1
ATOM 1545 C CA . ILE A 1 202 ? -23.925 -4.111 22.367 1.00 96.62 202 ILE A CA 1
ATOM 1546 C C . ILE A 1 202 ? -23.778 -5.162 21.270 1.00 96.62 202 ILE A C 1
ATOM 1548 O O . ILE A 1 202 ? -23.296 -6.264 21.520 1.00 96.62 202 ILE A O 1
ATOM 1552 N N . ASP A 1 203 ? -24.039 -4.738 20.039 1.00 97.56 203 ASP A N 1
ATOM 1553 C CA . ASP A 1 203 ? -23.479 -5.361 18.842 1.00 97.56 203 ASP A CA 1
ATOM 1554 C C . ASP A 1 203 ? -22.271 -4.553 18.358 1.00 97.56 203 ASP A C 1
ATOM 1556 O O . ASP A 1 203 ? -22.272 -3.314 18.396 1.00 97.56 203 ASP A O 1
ATOM 1560 N N . ALA A 1 204 ? -21.232 -5.241 17.889 1.00 97.19 204 ALA A N 1
ATOM 1561 C CA . ALA A 1 204 ? -20.028 -4.622 17.353 1.00 97.19 204 ALA A CA 1
ATOM 1562 C C . ALA A 1 204 ? -19.628 -5.219 15.996 1.00 97.19 204 ALA A C 1
ATOM 1564 O O . ALA A 1 204 ? -19.426 -6.426 15.865 1.00 97.19 204 A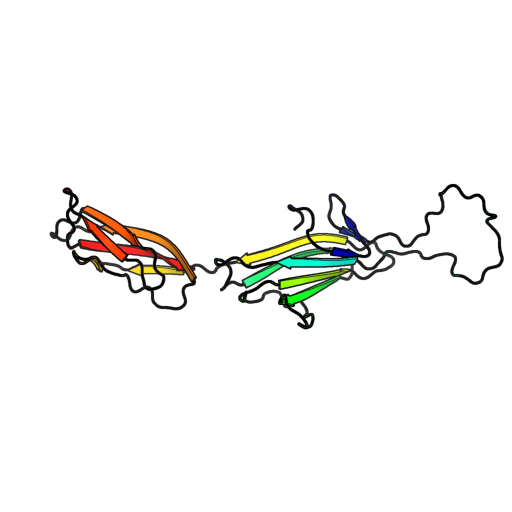LA A O 1
ATOM 1565 N N . GLU A 1 205 ? -19.432 -4.346 15.004 1.00 97.38 205 GLU A N 1
ATOM 1566 C CA . GLU A 1 205 ? -18.776 -4.653 13.725 1.00 97.38 205 GLU A CA 1
ATOM 1567 C C . GLU A 1 205 ? -17.369 -4.042 13.756 1.00 97.38 205 GLU A C 1
ATOM 1569 O O . GLU A 1 205 ? -17.214 -2.818 13.858 1.00 97.38 205 GLU A O 1
ATOM 1574 N N . ILE A 1 206 ? -16.335 -4.877 13.653 1.00 96.56 206 ILE A N 1
ATOM 1575 C CA . ILE A 1 206 ? -14.936 -4.435 13.644 1.00 96.56 206 ILE A CA 1
ATOM 1576 C C . ILE A 1 206 ? -14.305 -4.795 12.309 1.00 96.56 206 ILE A C 1
ATOM 1578 O O . ILE A 1 206 ? -14.208 -5.968 11.960 1.00 96.56 206 ILE A O 1
ATOM 1582 N N . ARG A 1 207 ? -13.826 -3.785 11.585 1.00 92.38 207 ARG A N 1
ATOM 1583 C CA . ARG A 1 207 ? -13.058 -3.962 10.349 1.00 92.38 207 ARG A CA 1
ATOM 1584 C C . ARG A 1 207 ? -11.570 -3.942 10.656 1.00 92.38 207 ARG A C 1
ATOM 1586 O O . ARG A 1 207 ? -11.080 -2.985 11.261 1.00 92.38 207 ARG A O 1
ATOM 1593 N N . LEU A 1 208 ? -10.873 -4.978 10.213 1.00 88.62 208 LEU A N 1
ATOM 1594 C CA . LEU A 1 208 ? -9.469 -5.255 10.494 1.00 88.62 208 LEU A CA 1
ATOM 1595 C C . LEU A 1 208 ? -8.653 -5.321 9.200 1.00 88.62 208 LEU A C 1
ATOM 1597 O O . LEU A 1 208 ? -9.199 -5.612 8.129 1.00 88.62 208 LEU A O 1
ATOM 1601 N N . TYR A 1 209 ? -7.356 -5.056 9.352 1.00 79.25 209 TYR A N 1
ATOM 1602 C CA . TYR A 1 209 ? -6.301 -5.336 8.378 1.00 79.25 209 TYR A CA 1
ATOM 1603 C C . TYR A 1 209 ? -5.499 -6.562 8.800 1.00 79.25 209 TYR A C 1
ATOM 1605 O O . TYR A 1 209 ? -5.214 -6.671 10.020 1.00 79.25 209 TYR A O 1
#

Sequence (209 aa):
FDSIGWPGVITGGTMTPGGIIADSLDPDFWQSDKEEFWHGDTDQFWNYGYSEISYICQYVPTTLNRAINLTLKSDIVGNGSVEYRRIGANNPWMYWPGSIVAETGGYEFRVTVSGGKEQGRINAFSVSASTNTTTLYFNDLVISNAGTRLPIGTGWYGILGIKLTVQSDGNGANTALTIDKSLSGPLIKCYNNLGNQVQGLIDAEIRLY

Foldseek 3Di:
DLVVQQPFDKDQWDQDNQATKGAFPFPPPPDDDPDDPDDDDPPDNDPGKTAKIKRKDKDADDLVQAFWKKAKDWDKDADKFKWKFFPDPPTDTDGDPRIDTHHHHMMMMIIIHHMDNDMIGTRDIDIDGDDDKDKDKDAFDKAALVWDFDQPDDDFSFWPDKDKDWDDDPFQFDDKDFPDGDRNGTTIFTAHPVRHTIMTTMMMIIMTD